Protein AF-A0A0G3V0B4-F1 (afdb_monomer_lite)

Secondary structure (DSSP, 8-state):
--HHHHHHHHHHHHHHHHHHHHHHHHHHHHHHHHHHHHS-----SHHHHHHHHH-GGG----HHHHHHHHHHHHHHHHHHHHHHHHHGGG----S---S--HHHHHHHHHHHHHHHHHHHHHHHHHHHHHHHHHHHHHHHHTT----HHHHHHHHHHHHH-TTS---TT--HHHHHHHHHHHHHHHTSTTT--S-HHHHHHHHHHHHHT--HHHHHHHHHHHHHHT-

pLDDT: mean 85.69, std 14.47, range [41.91, 98.12]

Radius of gyration: 20.04 Å; chains: 1; bounding box: 61×35×64 Å

Foldseek 3Di:
DDPVVVVVVVVVVVVVLLVQLLVLLLVLQVVLLVVCVVPNDPQLALVSLLVQLVDPPPLDDDVVSLVSLLSNLVSCLVVLLVVCVVVVPVDPPPDDDPVDDPVVVSVVVSVLLSVLLSSLSSSLSSLLRSLLSNLCSVCVVVVHHSDSLQSQQQSLQLLQPLPDDGDSPRDSSVSSSSSSVSSSLRSRPPSDDPCPSVSSSSSSVSSVPDPSVVSSVVNVVVVVVVD

Structure (mmCIF, N/CA/C/O backbone):
data_AF-A0A0G3V0B4-F1
#
_entry.id   AF-A0A0G3V0B4-F1
#
loop_
_atom_site.group_PDB
_atom_site.id
_atom_site.type_symbol
_atom_site.label_atom_id
_atom_site.label_alt_id
_atom_site.label_comp_id
_atom_site.label_asym_id
_atom_site.label_entity_id
_atom_site.label_seq_id
_atom_site.pdbx_PDB_ins_code
_atom_site.Cartn_x
_atom_site.Cartn_y
_atom_site.Cartn_z
_atom_site.occupancy
_atom_site.B_iso_or_equiv
_atom_site.auth_seq_id
_atom_site.auth_comp_id
_atom_site.auth_asym_id
_atom_site.auth_atom_id
_atom_site.pdbx_PDB_model_num
ATOM 1 N N . MET A 1 1 ? 2.469 0.443 -44.366 1.00 67.38 1 MET A N 1
ATOM 2 C CA . MET A 1 1 ? 2.168 0.593 -42.927 1.00 67.38 1 MET A CA 1
ATOM 3 C C . MET A 1 1 ? 1.956 2.068 -42.647 1.00 67.38 1 MET A C 1
ATOM 5 O O . MET A 1 1 ? 2.912 2.831 -42.778 1.00 67.38 1 MET A O 1
ATOM 9 N N . SER A 1 2 ? 0.710 2.459 -42.379 1.00 90.19 2 SER A N 1
ATOM 10 C CA . SER A 1 2 ? 0.312 3.853 -42.156 1.00 90.19 2 SER A CA 1
ATOM 11 C C . SER A 1 2 ? 0.897 4.388 -40.841 1.00 90.19 2 SER A C 1
ATOM 13 O O . SER A 1 2 ? 1.259 3.625 -39.941 1.00 90.19 2 SER A O 1
ATOM 15 N N . VAL A 1 3 ? 1.013 5.714 -40.719 1.00 85.00 3 VAL A N 1
ATOM 16 C CA . VAL A 1 3 ? 1.364 6.382 -39.451 1.00 85.00 3 VAL A CA 1
ATOM 17 C C . VAL A 1 3 ? 0.327 6.052 -38.371 1.00 85.00 3 VAL A C 1
ATOM 19 O O . VAL A 1 3 ? 0.698 5.855 -37.216 1.00 85.00 3 VAL A O 1
ATOM 22 N N . GLU A 1 4 ? -0.941 5.905 -38.752 1.00 82.31 4 GLU A N 1
ATOM 23 C CA . GLU A 1 4 ? -2.033 5.517 -37.852 1.00 82.31 4 GLU A CA 1
ATOM 24 C C . GLU A 1 4 ? -1.846 4.099 -37.298 1.00 82.31 4 GLU A C 1
ATOM 26 O O . GLU A 1 4 ? -1.887 3.928 -36.080 1.00 82.31 4 GLU A O 1
ATOM 31 N N . ASP A 1 5 ? -1.495 3.120 -38.143 1.00 84.31 5 ASP A N 1
ATOM 32 C CA . ASP A 1 5 ? -1.201 1.741 -37.712 1.00 84.31 5 ASP A CA 1
ATOM 33 C C . ASP A 1 5 ? -0.075 1.703 -36.666 1.00 84.31 5 ASP A C 1
ATOM 35 O O . ASP A 1 5 ? -0.134 0.970 -35.676 1.00 84.31 5 ASP A O 1
ATOM 39 N N . ARG A 1 6 ? 0.961 2.537 -36.853 1.00 79.31 6 ARG A N 1
ATOM 40 C CA . ARG A 1 6 ? 2.076 2.653 -35.898 1.00 79.31 6 ARG A CA 1
ATOM 41 C C . ARG A 1 6 ? 1.629 3.256 -34.567 1.00 79.31 6 ARG A C 1
ATOM 43 O O . ARG A 1 6 ? 2.094 2.813 -33.519 1.00 79.31 6 ARG A O 1
ATOM 50 N N . LEU A 1 7 ? 0.758 4.266 -34.586 1.00 81.12 7 LEU A N 1
ATOM 51 C CA . LEU A 1 7 ? 0.263 4.918 -33.370 1.00 81.12 7 LEU A CA 1
ATOM 52 C C . LEU A 1 7 ? -0.687 4.016 -32.573 1.00 81.12 7 LEU A C 1
ATOM 54 O O . LEU A 1 7 ? -0.603 4.006 -31.342 1.00 81.12 7 LEU A O 1
ATOM 58 N N . VAL A 1 8 ? -1.535 3.241 -33.255 1.00 85.44 8 VAL A N 1
ATOM 59 C CA . VAL A 1 8 ? -2.400 2.226 -32.632 1.00 85.44 8 VAL A CA 1
ATOM 60 C C . VAL A 1 8 ? -1.542 1.151 -31.963 1.00 85.44 8 VAL A C 1
ATOM 62 O O . VAL A 1 8 ? -1.653 0.956 -30.754 1.00 85.44 8 VAL A O 1
ATOM 65 N N . GLY A 1 9 ? -0.569 0.576 -32.680 1.00 81.06 9 GLY A N 1
ATOM 66 C CA . GLY A 1 9 ? 0.318 -0.445 -32.112 1.00 81.06 9 GLY A CA 1
ATOM 67 C C . GLY A 1 9 ? 1.129 0.033 -30.898 1.00 81.06 9 GLY A C 1
ATOM 68 O O . GLY A 1 9 ? 1.306 -0.707 -29.930 1.00 81.06 9 GLY A O 1
ATOM 69 N N . ILE A 1 10 ? 1.591 1.291 -30.891 1.00 76.94 10 ILE A N 1
ATOM 70 C CA . ILE A 1 10 ? 2.282 1.874 -29.726 1.00 76.94 10 ILE A CA 1
ATOM 71 C C . ILE A 1 10 ? 1.327 2.028 -28.536 1.00 76.94 10 ILE A C 1
ATOM 73 O O . ILE A 1 10 ? 1.719 1.757 -27.398 1.00 76.94 10 ILE A O 1
ATOM 77 N N . ARG A 1 11 ? 0.090 2.479 -28.774 1.00 79.25 11 ARG A N 1
ATOM 78 C CA . ARG A 1 11 ? -0.916 2.655 -27.721 1.00 79.25 11 ARG A CA 1
ATOM 79 C C . ARG A 1 11 ? -1.263 1.320 -27.068 1.00 79.25 11 ARG A C 1
ATOM 81 O O . ARG A 1 11 ? -1.241 1.243 -25.841 1.00 79.25 11 ARG A O 1
ATOM 88 N N . ASP A 1 12 ? -1.493 0.286 -27.865 1.00 86.12 12 ASP A N 1
ATOM 89 C CA . ASP A 1 12 ? -1.862 -1.042 -27.370 1.00 86.12 12 ASP A CA 1
ATOM 90 C C . ASP A 1 12 ? -0.722 -1.674 -26.569 1.00 86.12 12 ASP A C 1
ATOM 92 O O . ASP A 1 12 ? -0.935 -2.176 -25.466 1.00 86.12 12 ASP A O 1
ATOM 96 N N . ALA A 1 13 ? 0.522 -1.533 -27.038 1.00 78.81 13 ALA A N 1
ATOM 97 C CA . ALA A 1 13 ? 1.697 -1.981 -26.294 1.00 78.81 13 ALA A CA 1
ATOM 98 C C . ALA A 1 13 ? 1.875 -1.242 -24.951 1.00 78.81 13 ALA A C 1
ATOM 100 O O . ALA A 1 13 ? 2.337 -1.828 -23.967 1.00 78.81 13 ALA A O 1
ATOM 101 N N . LEU A 1 14 ? 1.530 0.050 -24.887 1.00 79.81 14 LEU A N 1
ATOM 102 C CA . LEU A 1 14 ? 1.578 0.828 -23.646 1.00 79.81 14 LEU A CA 1
ATOM 103 C C . LEU A 1 14 ? 0.449 0.452 -22.684 1.00 79.81 14 LEU A C 1
ATOM 105 O O . LEU A 1 14 ? 0.704 0.369 -21.481 1.00 79.81 14 LEU A O 1
ATOM 109 N N . ASN A 1 15 ? -0.760 0.219 -23.192 1.00 86.62 15 ASN A N 1
ATOM 110 C CA . ASN A 1 15 ? -1.898 -0.225 -22.391 1.00 86.62 15 ASN A CA 1
ATOM 111 C C . ASN A 1 15 ? -1.642 -1.623 -21.820 1.00 86.62 15 ASN A C 1
ATOM 113 O O . ASN A 1 15 ? -1.640 -1.771 -20.603 1.00 86.62 15 ASN A O 1
ATOM 117 N N . GLY A 1 16 ? -1.237 -2.585 -22.655 1.00 89.69 16 GLY A N 1
ATOM 118 C CA . GLY A 1 16 ? -0.908 -3.936 -22.195 1.00 89.69 16 GLY A CA 1
ATOM 119 C C . GLY A 1 16 ? 0.205 -3.960 -21.142 1.00 89.69 16 GLY A C 1
ATOM 120 O O . GLY A 1 16 ? 0.175 -4.765 -20.215 1.00 89.69 16 GLY A O 1
ATOM 121 N N . ARG A 1 17 ? 1.171 -3.032 -21.207 1.00 88.62 17 ARG A N 1
ATOM 122 C CA . ARG A 1 17 ? 2.195 -2.904 -20.157 1.00 88.62 17 ARG A CA 1
ATOM 123 C C . ARG A 1 17 ? 1.652 -2.303 -18.860 1.00 88.62 17 ARG A C 1
ATOM 125 O O . ARG A 1 17 ? 2.097 -2.700 -17.787 1.00 88.62 17 ARG A O 1
ATOM 132 N N . ARG A 1 18 ? 0.729 -1.341 -18.935 1.00 89.44 18 ARG A N 1
ATOM 133 C CA . ARG A 1 18 ? 0.069 -0.785 -17.741 1.00 89.44 18 ARG A CA 1
ATOM 134 C C . ARG A 1 18 ? -0.764 -1.846 -17.038 1.00 89.44 18 ARG A C 1
ATOM 136 O O . ARG A 1 18 ? -0.680 -1.926 -15.817 1.00 89.44 18 ARG A O 1
ATOM 143 N N . ASP A 1 19 ? -1.472 -2.668 -17.802 1.00 93.75 19 ASP A N 1
ATOM 144 C CA . ASP A 1 19 ? -2.265 -3.772 -17.265 1.00 93.75 19 ASP A CA 1
ATOM 145 C C . ASP A 1 19 ? -1.359 -4.796 -16.578 1.00 93.75 19 ASP A C 1
ATOM 147 O O . ASP A 1 19 ? -1.564 -5.095 -15.410 1.00 93.75 19 ASP A O 1
ATOM 151 N N . GLN A 1 20 ? -0.247 -5.196 -17.208 1.00 94.62 20 GLN A N 1
ATOM 152 C CA . GLN A 1 20 ? 0.738 -6.074 -16.562 1.00 94.62 20 GLN A CA 1
ATOM 153 C C . GLN A 1 20 ? 1.295 -5.494 -15.256 1.00 94.62 20 GLN A C 1
ATOM 155 O O . GLN A 1 20 ? 1.420 -6.212 -14.268 1.00 94.62 20 GLN A O 1
ATOM 160 N N . VAL A 1 21 ? 1.649 -4.206 -15.226 1.00 95.06 21 VAL A N 1
ATOM 161 C CA . VAL A 1 21 ? 2.136 -3.556 -13.998 1.00 95.06 21 VAL A CA 1
ATOM 162 C C . VAL A 1 21 ? 1.054 -3.563 -12.919 1.00 95.06 21 VAL A C 1
ATOM 164 O O . VAL A 1 21 ? 1.346 -3.919 -11.778 1.00 95.06 21 VAL A O 1
ATOM 167 N N . ARG A 1 22 ? -0.186 -3.209 -13.276 1.00 96.38 22 ARG A N 1
ATOM 168 C CA . ARG A 1 22 ? -1.334 -3.230 -12.365 1.00 96.38 22 ARG A CA 1
ATOM 169 C C . ARG A 1 22 ? -1.546 -4.630 -11.796 1.00 96.38 22 ARG A C 1
ATOM 171 O O . ARG A 1 22 ? -1.619 -4.761 -10.581 1.00 96.38 22 ARG A O 1
ATOM 178 N N . ASP A 1 23 ? -1.589 -5.649 -12.645 1.00 96.56 23 ASP A N 1
ATOM 179 C CA . ASP A 1 23 ? -1.889 -7.024 -12.249 1.00 96.56 23 ASP A CA 1
ATOM 180 C C . ASP A 1 23 ? -0.787 -7.588 -11.335 1.00 96.56 23 ASP A C 1
ATOM 182 O O . ASP A 1 23 ? -1.078 -8.189 -10.304 1.00 96.56 23 ASP A O 1
ATOM 186 N N . ARG A 1 24 ? 0.495 -7.301 -11.617 1.00 96.38 24 ARG A N 1
ATOM 187 C CA . ARG A 1 24 ? 1.603 -7.685 -10.718 1.00 96.38 24 ARG A CA 1
ATOM 188 C C . ARG A 1 24 ? 1.567 -6.958 -9.381 1.00 96.38 24 ARG A C 1
ATOM 190 O O . ARG A 1 24 ? 1.927 -7.538 -8.361 1.00 96.38 24 ARG A O 1
ATOM 197 N N . THR A 1 25 ? 1.161 -5.692 -9.366 1.00 97.19 25 THR A N 1
ATOM 198 C CA . THR A 1 25 ? 0.961 -4.971 -8.107 1.00 97.19 25 THR A CA 1
ATOM 199 C C . THR A 1 25 ? -0.219 -5.535 -7.326 1.00 97.19 25 THR A C 1
ATOM 201 O O . THR A 1 25 ? -0.089 -5.705 -6.119 1.00 97.19 25 THR A O 1
ATOM 204 N N . GLN A 1 26 ? -1.315 -5.888 -7.996 1.00 96.56 26 GLN A N 1
ATOM 205 C CA . GLN A 1 26 ? -2.453 -6.553 -7.370 1.00 96.56 26 GLN A CA 1
ATOM 206 C C . GLN A 1 26 ? -2.026 -7.871 -6.711 1.00 96.56 26 GLN A C 1
ATOM 208 O O . GLN A 1 26 ? -2.238 -8.031 -5.515 1.00 96.56 26 GLN A O 1
ATOM 213 N N . GLU A 1 27 ? -1.324 -8.748 -7.439 1.00 95.12 27 GLU A N 1
ATOM 214 C CA . GLU A 1 27 ? -0.795 -10.016 -6.907 1.00 95.12 27 GLU A CA 1
ATOM 215 C C . GLU A 1 27 ? 0.069 -9.818 -5.647 1.00 95.12 27 GLU A C 1
ATOM 217 O O . GLU A 1 27 ? -0.025 -10.588 -4.690 1.00 95.12 27 GLU A O 1
ATOM 222 N N . LEU A 1 28 ? 0.930 -8.793 -5.641 1.00 94.94 28 LEU A N 1
ATOM 223 C CA . LEU A 1 28 ? 1.783 -8.471 -4.495 1.00 94.94 28 LEU A CA 1
ATOM 224 C C . LEU A 1 28 ? 0.971 -8.018 -3.281 1.00 94.94 28 LEU A C 1
ATOM 226 O O . LEU A 1 28 ? 1.258 -8.435 -2.161 1.00 94.94 28 LEU A O 1
ATOM 230 N N . VAL A 1 29 ? -0.017 -7.155 -3.501 1.00 95.88 29 VAL A N 1
ATOM 231 C CA . VAL A 1 29 ? -0.835 -6.564 -2.439 1.00 95.88 29 VAL A CA 1
ATOM 232 C C . VAL A 1 29 ? -1.807 -7.587 -1.860 1.00 95.88 29 VAL A C 1
ATOM 234 O O . VAL A 1 29 ? -1.913 -7.675 -0.639 1.00 95.88 29 VAL A O 1
ATOM 237 N N . ASP A 1 30 ? -2.467 -8.381 -2.706 1.00 95.19 30 ASP A N 1
ATOM 238 C CA . ASP A 1 30 ? -3.364 -9.456 -2.270 1.00 95.19 30 ASP A CA 1
ATOM 239 C C . ASP A 1 30 ? -2.604 -10.436 -1.375 1.00 95.19 30 ASP A C 1
ATOM 241 O O . ASP A 1 30 ? -2.986 -10.649 -0.226 1.00 95.19 30 ASP A O 1
ATOM 245 N N . ALA A 1 31 ? -1.449 -10.919 -1.838 1.00 92.94 31 ALA A N 1
ATOM 246 C CA . ALA A 1 31 ? -0.609 -11.817 -1.058 1.00 92.94 31 ALA A CA 1
ATOM 247 C C . ALA A 1 31 ? -0.113 -11.210 0.259 1.00 92.94 31 ALA A C 1
ATOM 249 O O . ALA A 1 31 ? -0.070 -11.892 1.283 1.00 92.94 31 ALA A O 1
ATOM 250 N N . ALA A 1 32 ? 0.284 -9.936 0.234 1.00 92.00 32 ALA A N 1
ATOM 251 C CA . ALA A 1 32 ? 0.749 -9.234 1.420 1.00 92.00 32 ALA A CA 1
ATOM 252 C C . ALA A 1 32 ? -0.347 -9.151 2.485 1.00 92.00 32 ALA A C 1
ATOM 254 O O . ALA A 1 32 ? -0.083 -9.440 3.650 1.00 92.00 32 ALA A O 1
ATOM 255 N N . LEU A 1 33 ? -1.563 -8.775 2.079 1.00 93.81 33 LEU A N 1
ATOM 256 C CA . LEU A 1 33 ? -2.701 -8.620 2.979 1.00 93.81 33 LEU A CA 1
ATOM 257 C C . LEU A 1 33 ? -3.266 -9.975 3.421 1.00 93.81 33 LEU A C 1
ATOM 259 O O . LEU A 1 33 ? -3.650 -10.105 4.577 1.00 93.81 33 LEU A O 1
ATOM 263 N N . ASP A 1 34 ? -3.269 -10.991 2.554 1.00 93.75 34 ASP A N 1
ATOM 264 C CA . ASP A 1 34 ? -3.620 -12.370 2.916 1.00 93.75 34 ASP A CA 1
ATOM 265 C C . ASP A 1 34 ? -2.707 -12.924 4.002 1.00 93.75 34 ASP A C 1
ATOM 267 O O . ASP A 1 34 ? -3.193 -13.507 4.976 1.00 93.75 34 ASP A O 1
ATOM 271 N N . ARG A 1 35 ? -1.395 -12.685 3.873 1.00 90.31 35 ARG A N 1
ATOM 272 C CA . ARG A 1 35 ? -0.414 -13.144 4.856 1.00 90.31 35 ARG A CA 1
ATOM 273 C C . ARG A 1 35 ? -0.735 -12.639 6.258 1.00 90.31 35 ARG A C 1
ATOM 275 O O . ARG A 1 35 ? -0.637 -13.415 7.188 1.00 90.31 35 ARG A O 1
ATOM 282 N N . ILE A 1 36 ? -1.204 -11.404 6.416 1.00 91.38 36 ILE A N 1
ATOM 283 C CA . ILE A 1 36 ? -1.507 -10.817 7.735 1.00 91.38 36 ILE A CA 1
ATOM 284 C C . ILE A 1 36 ? -2.655 -11.542 8.437 1.00 91.38 36 ILE A C 1
ATOM 286 O O . ILE A 1 36 ? -2.706 -11.584 9.661 1.00 91.38 36 ILE A O 1
ATOM 290 N N . PHE A 1 37 ? -3.603 -12.103 7.687 1.00 90.25 37 PHE A N 1
ATOM 291 C CA . PHE A 1 37 ? -4.694 -12.870 8.288 1.00 90.25 37 PHE A CA 1
ATOM 292 C C . PHE A 1 37 ? -4.300 -14.311 8.607 1.00 90.25 37 PHE A C 1
ATOM 294 O O . PHE A 1 37 ? -4.963 -14.931 9.435 1.00 90.25 37 PHE A O 1
ATOM 301 N N . ALA A 1 38 ? -3.268 -14.841 7.949 1.00 90.75 38 ALA A N 1
ATOM 302 C CA . ALA A 1 38 ? -2.696 -16.148 8.259 1.00 90.75 38 ALA A CA 1
ATOM 303 C C . ALA A 1 38 ? -1.684 -16.063 9.415 1.00 90.75 38 ALA A C 1
ATOM 305 O O . ALA A 1 38 ? -1.713 -16.879 10.330 1.00 90.75 38 ALA A O 1
ATOM 306 N N . GLU A 1 39 ? -0.832 -15.044 9.383 1.00 88.44 39 GLU A N 1
ATOM 307 C CA . GLU A 1 39 ? 0.290 -14.796 10.281 1.00 88.44 39 GLU A CA 1
ATOM 308 C C . GLU A 1 39 ? 0.390 -13.276 10.535 1.00 88.44 39 GLU A C 1
ATOM 310 O O . GLU A 1 39 ? 1.110 -12.560 9.831 1.00 88.44 39 GLU A O 1
ATOM 315 N N . PRO A 1 40 ? -0.402 -12.737 11.483 1.00 85.06 40 PRO A N 1
ATOM 316 C CA . PRO A 1 40 ? -0.383 -11.313 11.795 1.00 85.06 40 PRO A CA 1
ATOM 317 C C . PRO A 1 40 ? 0.962 -10.893 12.390 1.00 85.06 40 PRO A C 1
ATOM 319 O O . PRO A 1 40 ? 1.493 -11.578 13.263 1.00 85.06 40 PRO A O 1
ATOM 322 N N . LEU A 1 41 ? 1.467 -9.724 11.988 1.00 91.00 41 LEU A N 1
ATOM 323 C CA . LEU A 1 41 ? 2.606 -9.115 12.671 1.00 91.00 41 LEU A CA 1
ATOM 324 C C . LEU A 1 41 ? 2.164 -8.609 14.051 1.00 91.00 41 LEU A C 1
ATOM 326 O O . LEU A 1 41 ? 1.055 -8.088 14.205 1.00 91.00 41 LEU A O 1
ATOM 330 N N . ASP A 1 42 ? 3.047 -8.704 15.042 1.00 93.12 42 ASP A N 1
ATOM 331 C CA . ASP A 1 42 ? 2.801 -8.136 16.368 1.00 93.12 42 ASP A CA 1
ATOM 332 C C . ASP A 1 42 ? 3.024 -6.614 16.348 1.00 93.12 42 ASP A C 1
ATOM 334 O O . ASP A 1 42 ? 4.139 -6.113 16.504 1.00 93.12 42 ASP A O 1
ATOM 338 N N . VAL A 1 43 ? 1.950 -5.869 16.069 1.00 96.00 43 VAL A N 1
ATOM 339 C CA . VAL A 1 43 ? 1.958 -4.400 15.961 1.00 96.00 43 VAL A CA 1
ATOM 340 C C . VAL A 1 43 ? 0.880 -3.806 16.877 1.00 96.00 43 VAL A C 1
ATOM 342 O O . VAL A 1 43 ? -0.168 -3.373 16.395 1.00 96.00 43 VAL A O 1
ATOM 345 N N . PRO A 1 44 ? 1.096 -3.797 18.206 1.00 95.88 44 PRO A N 1
ATOM 346 C CA . PRO A 1 44 ? 0.078 -3.377 19.171 1.00 95.88 44 PRO A CA 1
ATOM 347 C C . PRO A 1 44 ? -0.193 -1.866 19.155 1.00 95.88 44 PRO A C 1
ATOM 349 O O . PRO A 1 44 ? -1.276 -1.429 19.542 1.00 95.88 44 PRO A O 1
ATOM 352 N N . ASP A 1 45 ? 0.775 -1.061 18.710 1.00 96.88 45 ASP A N 1
ATOM 353 C CA . ASP A 1 45 ? 0.729 0.397 18.796 1.00 96.88 45 ASP A CA 1
ATOM 354 C C . ASP A 1 45 ? 1.538 1.088 17.680 1.00 96.88 45 ASP A C 1
ATOM 356 O O . ASP A 1 45 ? 2.323 0.467 16.952 1.00 96.88 45 ASP A O 1
ATOM 360 N N . ALA A 1 46 ? 1.352 2.404 17.553 1.00 96.75 46 ALA A N 1
ATOM 361 C CA . ALA A 1 46 ? 2.034 3.234 16.563 1.00 96.75 46 ALA A CA 1
ATOM 362 C C . ALA A 1 46 ? 3.554 3.315 16.735 1.00 96.75 46 ALA A C 1
ATOM 364 O O . ALA A 1 46 ? 4.270 3.433 15.739 1.00 96.75 46 ALA A O 1
ATOM 365 N N . GLY A 1 47 ? 4.064 3.257 17.966 1.00 96.31 47 GLY A N 1
ATOM 366 C CA . GLY A 1 47 ? 5.500 3.265 18.232 1.00 96.31 47 GLY A CA 1
ATOM 367 C C . GLY A 1 47 ? 6.164 1.992 17.714 1.00 96.31 47 GLY A C 1
ATOM 368 O O . GLY A 1 47 ? 7.217 2.044 17.079 1.00 96.31 47 GLY A O 1
ATOM 369 N N . THR A 1 48 ? 5.520 0.846 17.914 1.00 96.06 48 THR A N 1
ATOM 370 C CA . THR A 1 48 ? 5.935 -0.440 17.348 1.00 96.06 48 THR A CA 1
ATOM 371 C C . THR A 1 48 ? 5.835 -0.427 15.828 1.00 96.06 48 THR A C 1
ATOM 373 O O . THR A 1 48 ? 6.811 -0.772 15.166 1.00 96.06 48 THR A O 1
ATOM 376 N N . ALA A 1 49 ? 4.736 0.085 15.264 1.00 96.00 49 ALA A N 1
ATOM 377 C CA . ALA A 1 49 ? 4.605 0.256 13.818 1.00 96.00 49 ALA A CA 1
ATOM 378 C C . ALA A 1 49 ? 5.745 1.103 13.226 1.00 96.00 49 ALA A C 1
ATOM 380 O O . ALA A 1 49 ? 6.369 0.705 12.246 1.00 96.00 49 ALA A O 1
ATOM 381 N N . LEU A 1 50 ? 6.065 2.248 13.836 1.00 94.25 50 LEU A N 1
ATOM 382 C CA . LEU A 1 50 ? 7.126 3.127 13.347 1.00 94.25 50 LEU A CA 1
ATOM 383 C C . LEU A 1 50 ? 8.506 2.463 13.442 1.00 94.25 50 LEU A C 1
ATOM 385 O O . LEU A 1 50 ? 9.273 2.541 12.488 1.00 94.25 50 LEU A O 1
ATOM 389 N N . ARG A 1 51 ? 8.803 1.760 14.545 1.00 92.69 51 ARG A N 1
ATOM 390 C CA . ARG A 1 51 ? 10.052 0.991 14.691 1.00 92.69 51 ARG A CA 1
ATOM 391 C C . ARG A 1 51 ? 10.204 -0.056 13.589 1.00 92.69 51 ARG A C 1
ATOM 393 O O . ARG A 1 51 ? 11.259 -0.113 12.968 1.00 92.69 51 ARG A O 1
ATOM 400 N N . LEU A 1 52 ? 9.147 -0.821 13.302 1.00 92.31 52 LEU A N 1
ATOM 401 C CA . LEU A 1 52 ? 9.156 -1.844 12.250 1.00 92.31 52 LEU A CA 1
ATOM 402 C C . LEU A 1 52 ? 9.341 -1.267 10.840 1.00 92.31 52 LEU A C 1
ATOM 404 O O . LEU A 1 52 ? 9.876 -1.952 9.975 1.00 92.31 52 LEU A O 1
ATOM 408 N N . LEU A 1 53 ? 8.893 -0.032 10.589 1.00 90.81 53 LEU A N 1
ATOM 409 C CA . LEU A 1 53 ? 9.072 0.640 9.294 1.00 90.81 53 LEU A CA 1
ATOM 410 C C . LEU A 1 53 ? 10.424 1.337 9.144 1.00 90.81 53 LEU A C 1
ATOM 412 O O . LEU A 1 53 ? 10.828 1.627 8.018 1.00 90.81 53 LEU A O 1
ATOM 416 N N . SER A 1 54 ? 11.092 1.623 10.258 1.00 86.81 54 SER A N 1
ATOM 417 C CA . SER A 1 54 ? 12.443 2.184 10.276 1.00 86.81 54 SER A CA 1
ATOM 418 C C . SER A 1 54 ? 13.528 1.104 10.238 1.00 86.81 54 SER A C 1
ATOM 420 O O . SER A 1 54 ? 14.661 1.404 9.867 1.00 86.81 54 SER A O 1
ATOM 422 N N . ASP A 1 55 ? 13.203 -0.139 10.607 1.00 83.81 55 ASP A N 1
ATOM 423 C CA . ASP A 1 55 ? 14.128 -1.270 10.549 1.00 83.81 55 ASP A CA 1
ATOM 424 C C . ASP A 1 55 ? 13.970 -2.068 9.244 1.00 83.81 55 ASP A C 1
ATOM 426 O O . ASP A 1 55 ? 13.174 -3.002 9.136 1.00 83.81 55 ASP A O 1
ATOM 430 N N . ASP A 1 56 ? 14.780 -1.715 8.244 1.00 66.69 56 ASP A N 1
ATOM 431 C CA . ASP A 1 56 ? 14.815 -2.399 6.945 1.00 66.69 56 ASP A CA 1
ATOM 432 C C . ASP A 1 56 ? 15.257 -3.880 7.039 1.00 66.69 56 ASP A C 1
ATOM 434 O O . ASP A 1 56 ? 15.113 -4.621 6.064 1.00 66.69 56 ASP A O 1
ATOM 438 N N . ARG A 1 57 ? 15.794 -4.344 8.182 1.00 63.25 57 ARG A N 1
ATOM 439 C CA . ARG A 1 57 ? 16.270 -5.731 8.356 1.00 63.25 57 ARG A CA 1
ATOM 440 C C . ARG A 1 57 ? 15.153 -6.727 8.655 1.00 63.25 57 ARG A C 1
ATOM 442 O O . ARG A 1 57 ? 15.373 -7.923 8.502 1.00 63.25 57 ARG A O 1
ATOM 449 N N . LEU A 1 58 ? 13.977 -6.254 9.066 1.00 59.50 58 LEU A N 1
ATOM 450 C CA . LEU A 1 58 ? 12.852 -7.105 9.475 1.00 59.50 58 LEU A CA 1
ATOM 451 C C . LEU A 1 58 ? 11.996 -7.599 8.303 1.00 59.50 58 LEU A C 1
ATOM 453 O O . LEU A 1 58 ? 10.977 -8.255 8.511 1.00 59.50 58 LEU A O 1
ATOM 457 N N . ILE A 1 59 ? 12.393 -7.297 7.065 1.00 64.00 59 ILE A N 1
ATOM 458 C CA . ILE A 1 59 ? 11.661 -7.743 5.885 1.00 64.00 59 ILE A CA 1
ATOM 459 C C . ILE A 1 59 ? 12.088 -9.171 5.547 1.00 64.00 59 ILE A C 1
ATOM 461 O O . ILE A 1 59 ? 13.098 -9.394 4.881 1.00 64.00 59 ILE A O 1
ATOM 465 N N . GLU A 1 60 ? 11.311 -10.130 6.038 1.00 60.47 60 GLU A N 1
ATOM 466 C CA . GLU A 1 60 ? 11.557 -11.558 5.867 1.00 60.47 60 GLU A CA 1
ATOM 467 C C . GLU A 1 60 ? 11.548 -11.957 4.379 1.00 60.47 60 GLU A C 1
ATOM 469 O O . GLU A 1 60 ? 10.570 -11.735 3.654 1.00 60.47 60 GLU A O 1
ATOM 474 N N . ASP A 1 61 ? 12.659 -12.529 3.904 1.00 61.41 61 ASP A N 1
ATOM 475 C CA . ASP A 1 61 ? 12.856 -12.860 2.491 1.00 61.41 61 ASP A CA 1
ATOM 476 C C . ASP A 1 61 ? 12.425 -14.309 2.228 1.00 61.41 61 ASP A C 1
ATOM 478 O O . ASP A 1 61 ? 13.215 -15.245 2.317 1.00 61.41 61 ASP A O 1
ATOM 482 N N . SER A 1 62 ? 11.143 -14.513 1.921 1.00 72.00 62 SER A N 1
ATOM 483 C CA . SER A 1 62 ? 10.710 -15.779 1.315 1.00 72.00 62 SER A CA 1
ATOM 484 C C . SER A 1 62 ? 11.039 -15.771 -0.180 1.00 72.00 62 SER A C 1
ATOM 486 O O . SER A 1 62 ? 10.792 -14.765 -0.859 1.00 72.00 62 SER A O 1
ATOM 488 N N . GLU A 1 63 ? 11.514 -16.898 -0.711 1.00 77.69 63 GLU A N 1
ATOM 489 C CA . GLU A 1 63 ? 11.853 -17.060 -2.133 1.00 77.69 63 GLU A CA 1
ATOM 490 C C . GLU A 1 63 ? 10.687 -16.657 -3.060 1.00 77.69 63 GLU A C 1
ATOM 492 O O . GLU A 1 63 ? 10.874 -15.933 -4.044 1.00 77.69 63 GLU A O 1
ATOM 497 N N . ASP A 1 64 ? 9.455 -17.006 -2.677 1.00 84.19 64 ASP A N 1
ATOM 498 C CA . ASP A 1 64 ? 8.234 -16.666 -3.413 1.00 84.19 64 ASP A CA 1
ATOM 499 C C . ASP A 1 64 ? 7.972 -15.157 -3.502 1.00 84.19 64 ASP A C 1
ATOM 501 O O . ASP A 1 64 ? 7.575 -14.641 -4.557 1.00 84.19 64 ASP A O 1
ATOM 505 N N . VAL A 1 65 ? 8.196 -14.424 -2.407 1.00 83.94 65 VAL A N 1
ATOM 506 C CA . VAL A 1 65 ? 8.058 -12.961 -2.384 1.00 83.94 65 VAL A CA 1
ATOM 507 C C . VAL A 1 65 ? 9.141 -12.327 -3.251 1.00 83.94 65 VAL A C 1
ATOM 509 O O . VAL A 1 65 ? 8.822 -11.468 -4.076 1.00 83.94 65 VAL A O 1
ATOM 512 N N . GLY A 1 66 ? 10.389 -12.794 -3.150 1.00 86.75 66 GLY A N 1
ATOM 513 C CA . GLY A 1 66 ? 11.488 -12.348 -4.008 1.00 86.75 66 GLY A CA 1
ATOM 514 C C . GLY A 1 66 ? 11.163 -12.501 -5.498 1.00 86.75 66 GLY A C 1
ATOM 515 O O . GLY A 1 66 ? 11.289 -11.543 -6.270 1.00 86.75 66 GLY A O 1
ATOM 516 N N . ALA A 1 67 ? 10.633 -13.660 -5.899 1.00 90.56 67 ALA A N 1
ATOM 517 C CA . ALA A 1 67 ? 10.229 -13.927 -7.277 1.00 90.56 67 ALA A CA 1
ATOM 518 C C . ALA A 1 67 ? 9.101 -12.996 -7.764 1.00 90.56 67 ALA A C 1
ATOM 520 O O . ALA A 1 67 ? 9.135 -12.513 -8.902 1.00 90.56 67 ALA A O 1
ATOM 521 N N . ARG A 1 68 ? 8.104 -12.692 -6.920 1.00 92.38 68 ARG A N 1
ATOM 522 C CA . ARG A 1 68 ? 7.023 -11.744 -7.262 1.00 92.38 68 ARG A CA 1
ATOM 523 C C . ARG A 1 68 ? 7.546 -10.315 -7.419 1.00 92.38 68 ARG A C 1
ATOM 525 O O . ARG A 1 68 ? 7.175 -9.638 -8.379 1.00 92.38 68 ARG A O 1
ATOM 532 N N . MET A 1 69 ? 8.452 -9.878 -6.543 1.00 92.56 69 MET A N 1
ATOM 533 C CA . MET A 1 69 ? 9.090 -8.559 -6.635 1.00 92.56 69 MET A CA 1
ATOM 534 C C . MET A 1 69 ? 9.944 -8.426 -7.898 1.00 92.56 69 MET A C 1
ATOM 536 O O . MET A 1 69 ? 9.878 -7.405 -8.584 1.00 92.56 69 MET A O 1
ATOM 540 N N . ALA A 1 70 ? 10.692 -9.473 -8.254 1.00 92.38 70 ALA A N 1
ATOM 541 C CA . ALA A 1 70 ? 11.450 -9.516 -9.499 1.00 92.38 70 ALA A CA 1
ATOM 542 C C . ALA A 1 70 ? 10.525 -9.407 -10.723 1.00 92.38 70 ALA A C 1
ATOM 544 O O . ALA A 1 70 ? 10.787 -8.604 -11.620 1.00 92.38 70 ALA A O 1
ATOM 545 N N . ARG A 1 71 ? 9.396 -10.136 -10.743 1.00 93.75 71 ARG A N 1
ATOM 546 C CA . ARG A 1 71 ? 8.381 -10.020 -11.809 1.00 93.75 71 ARG A CA 1
ATOM 547 C C . ARG A 1 71 ? 7.811 -8.610 -11.919 1.00 93.75 71 ARG A C 1
ATOM 549 O O . ARG A 1 71 ? 7.746 -8.080 -13.028 1.00 93.75 71 ARG A O 1
ATOM 556 N N . PHE A 1 72 ? 7.461 -7.984 -10.795 1.00 94.44 72 PHE A N 1
ATOM 557 C CA . PHE A 1 72 ? 7.037 -6.584 -10.767 1.00 94.44 72 PHE A CA 1
ATOM 558 C C . PHE A 1 72 ? 8.111 -5.651 -11.342 1.00 94.44 72 PHE A C 1
ATOM 560 O O . PHE A 1 72 ? 7.805 -4.803 -12.184 1.00 94.44 72 PHE A O 1
ATOM 567 N N . ALA A 1 73 ? 9.370 -5.811 -10.931 1.00 94.06 73 ALA A N 1
ATOM 568 C CA . ALA A 1 73 ? 10.464 -4.972 -11.401 1.00 94.06 73 ALA A CA 1
ATOM 569 C C . ALA A 1 73 ? 10.691 -5.128 -12.912 1.00 94.06 73 ALA A C 1
ATOM 571 O O . ALA A 1 73 ? 10.826 -4.123 -13.607 1.00 94.06 73 ALA A O 1
ATOM 572 N N . MET A 1 74 ? 10.633 -6.355 -13.440 1.00 93.56 74 MET A N 1
ATOM 573 C CA . MET A 1 74 ? 10.768 -6.627 -14.876 1.00 93.56 74 MET A CA 1
ATOM 574 C C . MET A 1 74 ? 9.696 -5.916 -15.715 1.00 93.56 74 MET A C 1
ATOM 576 O O . MET A 1 74 ? 10.030 -5.280 -16.716 1.00 93.56 74 MET A O 1
ATOM 580 N N . VAL A 1 75 ? 8.420 -5.962 -15.305 1.00 94.12 75 VAL A N 1
ATOM 581 C CA . VAL A 1 75 ? 7.333 -5.289 -16.049 1.00 94.12 75 VAL A CA 1
ATOM 582 C C . VAL A 1 75 ? 7.333 -3.769 -15.855 1.00 94.12 75 VAL A C 1
ATOM 584 O O . VAL A 1 75 ? 6.922 -3.022 -16.747 1.00 94.12 75 VAL A O 1
ATOM 587 N N . SER A 1 76 ? 7.844 -3.297 -14.715 1.00 92.56 76 SER A N 1
ATOM 588 C CA . SER A 1 76 ? 7.871 -1.879 -14.342 1.00 92.56 76 SER A CA 1
ATOM 589 C C . SER A 1 76 ? 9.090 -1.129 -14.874 1.00 92.56 76 SER A C 1
ATOM 591 O O . SER A 1 76 ? 9.019 0.085 -15.079 1.00 92.56 76 SER A O 1
ATOM 593 N N . LEU A 1 77 ? 10.201 -1.820 -15.138 1.00 91.88 77 LEU A N 1
ATOM 594 C CA . LEU A 1 77 ? 11.458 -1.216 -15.580 1.00 91.88 77 LEU A CA 1
ATOM 595 C C . LEU A 1 77 ? 11.300 -0.331 -16.831 1.00 91.88 77 LEU A C 1
ATOM 597 O O . LEU A 1 77 ? 11.777 0.807 -16.802 1.00 91.88 77 LEU A O 1
ATOM 601 N N . PRO A 1 78 ? 10.588 -0.742 -17.903 1.00 89.00 78 PRO A N 1
ATOM 602 C CA . PRO A 1 78 ? 10.385 0.126 -19.062 1.00 89.00 78 PRO A CA 1
ATOM 603 C C . PRO A 1 78 ? 9.608 1.402 -18.714 1.00 89.00 78 PRO A C 1
ATOM 605 O O . PRO A 1 78 ? 9.892 2.469 -19.263 1.00 89.00 78 PRO A O 1
ATOM 608 N N . VAL A 1 79 ? 8.649 1.315 -17.784 1.00 90.06 79 VAL A N 1
ATOM 609 C CA . VAL A 1 79 ? 7.880 2.470 -17.301 1.00 90.06 79 VAL A CA 1
ATOM 610 C C . VAL A 1 79 ? 8.796 3.408 -16.516 1.00 90.06 79 VAL A C 1
ATOM 612 O O . VAL A 1 79 ? 8.852 4.597 -16.837 1.00 90.06 79 VAL A O 1
ATOM 615 N N . ALA A 1 80 ? 9.576 2.882 -15.571 1.00 87.75 80 ALA A N 1
ATOM 616 C CA . ALA A 1 80 ? 10.533 3.652 -14.778 1.00 87.75 80 ALA A CA 1
ATOM 617 C C . ALA A 1 80 ? 11.567 4.371 -15.661 1.00 87.75 80 ALA A C 1
ATOM 619 O O . ALA A 1 80 ? 11.763 5.580 -15.527 1.00 87.75 80 ALA A O 1
ATOM 620 N N . LEU A 1 81 ? 12.158 3.664 -16.632 1.00 86.31 81 LEU A N 1
ATOM 621 C CA . LEU A 1 81 ? 13.095 4.242 -17.599 1.00 86.31 81 LEU A CA 1
ATOM 622 C C . LEU A 1 81 ? 12.426 5.317 -18.464 1.00 86.31 81 LEU A C 1
ATOM 624 O O . LEU A 1 81 ? 13.036 6.348 -18.741 1.00 86.31 81 LEU A O 1
ATOM 628 N N . SER A 1 82 ? 11.172 5.119 -18.885 1.00 85.56 82 SER A N 1
ATOM 629 C CA . SER A 1 82 ? 10.444 6.121 -19.675 1.00 85.56 82 SER A CA 1
ATOM 630 C C . SER A 1 82 ? 10.210 7.421 -18.900 1.00 85.56 82 SER A C 1
ATOM 632 O O . SER A 1 82 ? 10.375 8.504 -19.465 1.00 85.56 82 SER A O 1
ATOM 634 N N . VAL A 1 83 ? 9.892 7.322 -17.604 1.00 84.38 83 VAL A N 1
ATOM 635 C CA . VAL A 1 83 ? 9.750 8.473 -16.708 1.00 84.38 83 VAL A CA 1
ATOM 636 C C . VAL A 1 83 ? 11.109 9.130 -16.517 1.00 84.38 83 VAL A C 1
ATOM 638 O O . VAL A 1 83 ? 11.247 10.314 -16.812 1.00 84.38 83 VAL A O 1
ATOM 641 N N . TRP A 1 84 ? 12.132 8.361 -16.134 1.00 80.44 84 TRP A N 1
ATOM 642 C CA . TRP A 1 84 ? 13.490 8.866 -15.932 1.00 80.44 84 TRP A CA 1
ATOM 643 C C . TRP A 1 84 ? 14.027 9.615 -17.154 1.00 80.44 84 TRP A C 1
ATOM 645 O O . TRP A 1 84 ? 14.617 10.675 -17.002 1.00 80.44 84 TRP A O 1
ATOM 655 N N . ARG A 1 85 ? 13.752 9.153 -18.379 1.00 77.88 85 ARG A N 1
ATOM 656 C CA . ARG A 1 85 ? 14.151 9.867 -19.607 1.00 77.88 85 ARG A CA 1
ATOM 657 C C . ARG A 1 85 ? 13.523 11.254 -19.746 1.00 77.88 85 ARG A C 1
ATOM 659 O O . ARG A 1 85 ? 14.142 12.122 -20.351 1.00 77.88 85 ARG A O 1
ATOM 666 N N . ARG A 1 86 ? 12.307 11.456 -19.234 1.00 77.25 86 ARG A N 1
ATOM 667 C CA . ARG A 1 86 ? 11.591 12.740 -19.308 1.00 77.25 86 ARG A CA 1
ATOM 668 C C . ARG A 1 86 ? 12.040 13.715 -18.222 1.00 77.25 86 ARG A C 1
ATOM 670 O O . ARG A 1 86 ? 12.111 14.904 -18.494 1.00 77.25 86 ARG A O 1
ATOM 677 N N . VAL A 1 87 ? 12.360 13.218 -17.026 1.00 70.94 87 VAL A N 1
ATOM 678 C CA . VAL A 1 87 ? 12.789 14.048 -15.877 1.00 70.94 87 VAL A CA 1
ATOM 679 C C . VAL A 1 87 ? 14.311 14.150 -15.705 1.00 70.94 87 VAL A C 1
ATOM 681 O O . VAL A 1 87 ? 14.794 15.059 -15.042 1.00 70.94 87 VAL A O 1
ATOM 684 N N . GLY A 1 88 ? 15.083 13.253 -16.315 1.00 58.28 88 GLY A N 1
ATOM 685 C CA . GLY A 1 88 ? 16.542 13.164 -16.210 1.00 58.28 88 GLY A CA 1
ATOM 686 C C . GLY A 1 88 ? 17.412 14.180 -16.978 1.00 58.28 88 GLY A C 1
ATOM 687 O O . GLY A 1 88 ? 18.591 14.260 -16.628 1.00 58.28 88 GLY A O 1
ATOM 688 N N . PRO A 1 89 ? 16.946 14.971 -17.977 1.00 53.31 89 PRO A N 1
ATOM 689 C CA . PRO A 1 89 ? 17.826 15.894 -18.712 1.00 53.31 89 PRO A CA 1
ATOM 690 C C . PRO A 1 89 ? 18.486 16.993 -17.863 1.00 53.31 89 PRO A C 1
ATOM 692 O O . PRO A 1 89 ? 19.475 17.575 -18.300 1.00 53.31 89 PRO A O 1
ATOM 695 N N . SER A 1 90 ? 17.997 17.257 -16.649 1.00 50.28 90 SER A N 1
ATOM 696 C CA . SER A 1 90 ? 18.576 18.248 -15.728 1.00 50.28 90 SER A CA 1
ATOM 697 C C . SER A 1 90 ? 19.876 17.780 -15.060 1.00 50.28 90 SER A C 1
ATOM 699 O O . SER A 1 90 ? 20.583 18.579 -14.449 1.00 50.28 90 SER A O 1
ATOM 701 N N . LEU A 1 91 ? 20.219 16.493 -15.162 1.00 51.25 91 LEU A N 1
ATOM 702 C CA . LEU A 1 91 ? 21.409 15.925 -14.539 1.00 51.25 91 LEU A CA 1
ATOM 703 C C . LEU A 1 91 ? 22.576 15.934 -15.528 1.00 51.25 91 LEU A C 1
ATOM 705 O O . LEU A 1 91 ? 22.815 14.986 -16.286 1.00 51.25 91 LEU A O 1
ATOM 709 N N . ARG A 1 92 ? 23.353 17.021 -15.461 1.00 47.31 92 ARG A N 1
ATOM 710 C CA . ARG A 1 92 ? 24.789 16.980 -15.746 1.00 47.31 92 ARG A CA 1
ATOM 711 C C . ARG A 1 92 ? 25.392 15.900 -14.846 1.00 47.31 92 ARG A C 1
ATOM 713 O O . ARG A 1 92 ? 25.730 16.162 -13.698 1.00 47.31 92 ARG A O 1
ATOM 720 N N . LEU A 1 93 ? 25.503 14.681 -15.366 1.00 50.72 93 LEU A N 1
ATOM 721 C CA . LEU A 1 93 ? 26.451 13.691 -14.866 1.00 50.72 93 LEU A CA 1
ATOM 722 C C . LEU A 1 93 ? 27.845 14.298 -15.061 1.00 50.72 93 LEU A C 1
ATOM 724 O O . LEU A 1 93 ? 28.459 14.187 -16.120 1.00 50.72 93 LEU A O 1
ATOM 728 N N . ALA A 1 94 ? 28.263 15.061 -14.055 1.00 44.84 94 ALA A N 1
ATOM 729 C CA . ALA A 1 94 ? 29.615 15.529 -13.871 1.00 44.84 94 ALA A CA 1
ATOM 730 C C . ALA A 1 94 ? 30.502 14.295 -13.687 1.00 44.84 94 ALA A C 1
ATOM 732 O O . ALA A 1 94 ? 30.277 13.495 -12.784 1.00 44.84 94 ALA A O 1
ATOM 733 N N . GLY A 1 95 ? 31.489 14.140 -14.565 1.00 41.91 95 GLY A N 1
ATOM 734 C CA . GLY A 1 95 ? 32.503 13.097 -14.454 1.00 41.91 95 GLY A CA 1
ATOM 735 C C . GLY A 1 95 ? 32.438 12.075 -15.579 1.00 41.91 95 GLY A C 1
ATOM 736 O O . GLY A 1 95 ? 31.772 11.056 -15.471 1.00 41.91 95 GLY A O 1
ATOM 737 N N . ARG A 1 96 ? 33.230 12.345 -16.622 1.00 44.78 96 ARG A N 1
ATOM 738 C CA . ARG A 1 96 ? 33.580 11.461 -17.746 1.00 44.78 96 ARG A CA 1
ATOM 739 C C . ARG A 1 96 ? 32.429 11.119 -18.688 1.00 44.78 96 ARG A C 1
ATOM 741 O O . ARG A 1 96 ? 31.654 10.189 -18.499 1.00 44.78 96 ARG A O 1
ATOM 748 N N . VAL A 1 97 ? 32.429 11.864 -19.789 1.00 44.19 97 VAL A N 1
ATOM 749 C CA . VAL A 1 97 ? 31.836 11.493 -21.072 1.00 44.19 97 VAL A CA 1
ATOM 750 C C . VAL A 1 97 ? 32.265 10.060 -21.398 1.00 44.19 97 VAL A C 1
ATOM 752 O O . VAL A 1 97 ? 33.381 9.834 -21.853 1.00 44.19 97 VAL A O 1
ATOM 755 N N . THR A 1 98 ? 31.412 9.075 -21.121 1.00 47.59 98 THR A N 1
ATOM 756 C CA . THR A 1 98 ? 31.579 7.743 -21.699 1.00 47.59 98 THR A CA 1
ATOM 757 C C . THR A 1 98 ? 31.232 7.892 -23.180 1.00 47.59 98 THR A C 1
ATOM 759 O O . THR A 1 98 ? 30.111 8.315 -23.485 1.00 47.59 98 THR A O 1
ATOM 762 N N . PRO A 1 99 ? 32.157 7.618 -24.114 1.00 43.28 99 PRO A N 1
ATOM 763 C CA . PRO A 1 99 ? 31.853 7.649 -25.534 1.00 43.28 99 PRO A CA 1
ATOM 764 C C . PRO A 1 99 ? 30.960 6.440 -25.836 1.00 43.28 99 PRO A C 1
ATOM 766 O O . PRO A 1 99 ? 31.423 5.331 -26.068 1.00 43.28 99 PRO A O 1
ATOM 769 N N . GLY A 1 100 ? 29.650 6.635 -25.724 1.00 48.81 100 GLY A N 1
ATOM 770 C CA . GLY A 1 100 ? 28.661 5.578 -25.885 1.00 48.81 100 GLY A CA 1
ATOM 771 C C . GLY A 1 100 ? 27.273 6.188 -25.979 1.00 48.81 100 GLY A C 1
ATOM 772 O O . GLY A 1 100 ? 26.839 6.913 -25.085 1.00 48.81 100 GLY A O 1
ATOM 773 N N . GLY A 1 101 ? 26.592 5.947 -27.101 1.00 57.09 101 GLY A N 1
ATOM 774 C CA . GLY A 1 101 ? 25.310 6.568 -27.433 1.00 57.09 101 GLY A CA 1
ATOM 775 C C . GLY A 1 101 ? 24.191 6.318 -26.412 1.00 57.09 101 GLY A C 1
ATOM 776 O O . GLY A 1 101 ? 24.336 5.601 -25.423 1.00 57.09 101 GLY A O 1
ATOM 777 N N . ARG A 1 102 ? 23.011 6.894 -26.684 1.00 59.03 102 ARG A N 1
ATOM 778 C CA . ARG A 1 102 ? 21.814 6.858 -25.813 1.00 59.03 102 ARG A CA 1
ATOM 779 C C . ARG A 1 102 ? 21.455 5.461 -25.266 1.00 59.03 102 ARG A C 1
ATOM 781 O O . ARG A 1 102 ? 20.894 5.385 -24.177 1.00 59.03 102 ARG A O 1
ATOM 788 N N . GLY A 1 103 ? 21.781 4.383 -25.985 1.00 59.25 103 GLY A N 1
ATOM 789 C CA . GLY A 1 103 ? 21.556 2.998 -25.550 1.00 59.25 103 GLY A CA 1
ATOM 790 C C . GLY A 1 103 ? 22.433 2.552 -24.373 1.00 59.25 103 GLY A C 1
ATOM 791 O O . GLY A 1 103 ? 21.928 1.914 -23.455 1.00 59.25 103 GLY A O 1
ATOM 792 N N . VAL A 1 104 ? 23.705 2.963 -24.330 1.00 62.78 104 VAL A N 1
ATOM 793 C CA . VAL A 1 104 ? 24.648 2.579 -23.260 1.00 62.78 104 VAL A CA 1
ATOM 794 C C . VAL A 1 104 ? 24.226 3.187 -21.920 1.00 62.78 104 VAL A C 1
ATOM 796 O O . VAL A 1 104 ? 24.227 2.507 -20.898 1.00 62.78 104 VAL A O 1
ATOM 799 N N . ARG A 1 105 ? 23.756 4.443 -21.920 1.00 63.84 105 ARG A N 1
ATOM 800 C CA . ARG A 1 105 ? 23.250 5.111 -20.704 1.00 63.84 105 ARG A CA 1
ATOM 801 C C . ARG A 1 105 ? 22.001 4.433 -20.133 1.00 63.84 105 ARG A C 1
ATOM 803 O O . ARG A 1 105 ? 21.851 4.376 -18.919 1.00 63.84 105 ARG A O 1
ATOM 810 N N . LEU A 1 106 ? 21.114 3.923 -20.992 1.00 66.75 106 LEU A N 1
ATOM 811 C CA . LEU A 1 106 ? 19.914 3.198 -20.557 1.00 66.75 106 LEU A CA 1
ATOM 812 C C . LEU A 1 106 ? 20.259 1.826 -19.974 1.00 66.75 106 LEU A C 1
ATOM 814 O O . LEU A 1 106 ? 19.692 1.456 -18.951 1.00 66.75 106 LEU A O 1
ATOM 818 N N . ALA A 1 107 ? 21.209 1.112 -20.583 1.00 67.25 107 ALA A N 1
ATOM 819 C CA . ALA A 1 107 ? 21.696 -0.159 -20.054 1.00 67.25 107 ALA A CA 1
ATOM 820 C C . ALA A 1 107 ? 22.347 0.017 -18.671 1.00 67.25 107 ALA A C 1
ATOM 822 O O . ALA A 1 107 ? 22.026 -0.719 -17.743 1.00 67.25 107 ALA A O 1
ATOM 823 N N . LEU A 1 108 ? 23.182 1.049 -18.498 1.00 73.00 108 LEU A N 1
ATOM 824 C CA . LEU A 1 108 ? 23.816 1.357 -17.210 1.00 73.00 108 LEU A CA 1
ATOM 825 C C . LEU A 1 108 ? 22.810 1.783 -16.130 1.00 73.00 108 LEU A C 1
ATOM 827 O O . LEU A 1 108 ? 23.005 1.476 -14.958 1.00 73.00 108 LEU A O 1
ATOM 831 N N . ALA A 1 109 ? 21.720 2.460 -16.506 1.00 74.06 109 ALA A N 1
ATOM 832 C CA . ALA A 1 109 ? 20.665 2.837 -15.567 1.00 74.06 109 ALA A CA 1
ATOM 833 C C . ALA A 1 109 ? 19.774 1.651 -15.156 1.00 74.06 109 ALA A C 1
ATOM 835 O O . ALA A 1 109 ? 19.178 1.694 -14.085 1.00 74.06 109 ALA A O 1
ATOM 836 N N . ALA A 1 110 ? 19.675 0.593 -15.969 1.00 80.25 110 ALA A N 1
ATOM 837 C CA . ALA A 1 110 ? 18.721 -0.495 -15.754 1.00 80.25 110 ALA A CA 1
ATOM 838 C C . ALA A 1 110 ? 18.959 -1.277 -14.452 1.00 80.25 110 ALA A C 1
ATOM 840 O O . ALA A 1 110 ? 17.997 -1.603 -13.756 1.00 80.25 110 ALA A O 1
ATOM 841 N N . VAL A 1 111 ? 20.222 -1.543 -14.103 1.00 81.81 111 VAL A N 1
ATOM 842 C CA . VAL A 1 111 ? 20.591 -2.286 -12.886 1.00 81.81 111 VAL A CA 1
ATOM 843 C C . VAL A 1 111 ? 20.164 -1.539 -11.613 1.00 81.81 111 VAL A C 1
ATOM 845 O O . VAL A 1 111 ? 19.339 -2.084 -10.878 1.00 81.81 111 VAL A O 1
ATOM 848 N N . PRO A 1 112 ? 20.611 -0.291 -11.351 1.00 82.19 112 PRO A N 1
ATOM 849 C CA . PRO A 1 112 ? 20.192 0.428 -10.148 1.00 82.19 112 PRO A CA 1
ATOM 850 C C . PRO A 1 112 ? 18.680 0.694 -10.117 1.00 82.19 112 PRO A C 1
ATOM 852 O O . PRO A 1 112 ? 18.086 0.678 -9.041 1.00 82.19 112 PRO A O 1
ATOM 855 N N . MET A 1 113 ? 18.028 0.873 -11.274 1.00 85.75 113 MET A N 1
ATOM 856 C CA . MET A 1 113 ? 16.569 1.026 -11.327 1.00 85.75 113 MET A CA 1
ATOM 857 C C . MET A 1 113 ? 15.839 -0.254 -10.923 1.00 85.75 113 MET A C 1
ATOM 859 O O . MET A 1 113 ? 14.845 -0.187 -10.210 1.00 85.75 113 MET A O 1
ATOM 863 N N . THR A 1 114 ? 16.322 -1.414 -11.370 1.00 88.62 114 THR A N 1
ATOM 864 C CA . THR A 1 114 ? 15.725 -2.712 -11.034 1.00 88.62 114 THR A CA 1
ATOM 865 C C . THR A 1 114 ? 15.838 -2.983 -9.540 1.00 88.62 114 THR A C 1
ATOM 867 O O . THR A 1 114 ? 14.834 -3.291 -8.901 1.00 88.62 114 THR A O 1
ATOM 870 N N . THR A 1 115 ? 17.019 -2.769 -8.956 1.00 87.75 115 THR A N 1
ATOM 871 C CA . THR A 1 115 ? 17.218 -2.883 -7.504 1.00 87.75 115 THR A CA 1
ATOM 872 C C . THR A 1 115 ? 16.330 -1.900 -6.739 1.00 87.75 115 THR A C 1
ATOM 874 O O . THR A 1 115 ? 15.687 -2.282 -5.762 1.00 87.75 115 THR A O 1
ATOM 877 N N . GLY A 1 116 ? 16.221 -0.653 -7.212 1.00 88.81 116 GLY A N 1
ATOM 878 C CA . GLY A 1 116 ? 15.330 0.351 -6.630 1.00 88.81 116 GLY A CA 1
ATOM 879 C C . GLY A 1 116 ? 13.849 -0.033 -6.707 1.00 88.81 116 GLY A C 1
ATOM 880 O O . GLY A 1 116 ? 13.104 0.211 -5.761 1.00 88.81 116 GLY A O 1
ATOM 881 N N . LEU A 1 117 ? 13.412 -0.667 -7.800 1.00 91.94 117 LEU A N 1
ATOM 882 C CA . LEU A 1 117 ? 12.038 -1.155 -7.966 1.00 91.94 117 LEU A CA 1
ATOM 883 C C . LEU A 1 117 ? 11.726 -2.290 -6.994 1.00 91.94 117 LEU A C 1
ATOM 885 O O . LEU A 1 117 ? 10.683 -2.250 -6.343 1.00 91.94 117 LEU A O 1
ATOM 889 N N . ILE A 1 118 ? 12.637 -3.258 -6.863 1.00 91.94 118 ILE A N 1
ATOM 890 C CA . ILE A 1 118 ? 12.506 -4.367 -5.909 1.00 91.94 118 ILE A CA 1
ATOM 891 C C . ILE A 1 118 ? 12.441 -3.817 -4.484 1.00 91.94 118 ILE A C 1
ATOM 893 O O . ILE A 1 118 ? 11.494 -4.112 -3.761 1.00 91.94 118 ILE A O 1
ATOM 897 N N . SER A 1 119 ? 13.396 -2.965 -4.099 1.00 88.88 119 SER A N 1
ATOM 898 C CA . SER A 1 119 ? 13.435 -2.345 -2.769 1.00 88.88 119 SER A CA 1
ATOM 899 C C . SER A 1 119 ? 12.175 -1.522 -2.486 1.00 88.88 1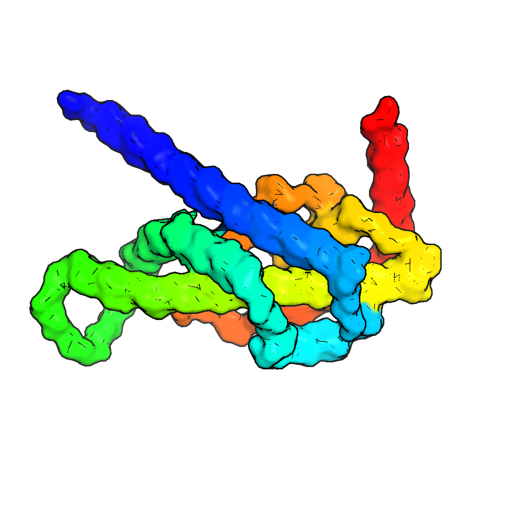19 SER A C 1
ATOM 901 O O . SER A 1 119 ? 11.568 -1.657 -1.425 1.00 88.88 119 SER A O 1
ATOM 903 N N . SER A 1 120 ? 11.711 -0.725 -3.453 1.00 91.31 120 SER A N 1
ATOM 904 C CA . SER A 1 120 ? 10.506 0.080 -3.277 1.00 91.31 120 SER A CA 1
ATOM 905 C C . SER A 1 120 ? 9.244 -0.766 -3.120 1.00 91.31 120 SER A C 1
ATOM 907 O O . SER A 1 120 ? 8.381 -0.401 -2.320 1.00 91.31 120 SER A O 1
ATOM 909 N N . ALA A 1 121 ? 9.094 -1.832 -3.907 1.00 92.81 121 ALA A N 1
ATOM 910 C CA . ALA A 1 121 ? 7.942 -2.722 -3.813 1.00 92.81 121 ALA A CA 1
ATOM 911 C C . ALA A 1 121 ? 7.974 -3.509 -2.498 1.00 92.81 121 ALA A C 1
ATOM 913 O O . ALA A 1 121 ? 6.965 -3.572 -1.801 1.00 92.81 121 ALA A O 1
ATOM 914 N N . ARG A 1 122 ? 9.155 -3.997 -2.102 1.00 91.38 122 ARG A N 1
ATOM 915 C CA . ARG A 1 122 ? 9.402 -4.658 -0.817 1.00 91.38 122 ARG A CA 1
ATOM 916 C C . ARG A 1 122 ? 9.016 -3.767 0.365 1.00 91.38 122 ARG A C 1
ATOM 918 O O . ARG A 1 122 ? 8.192 -4.166 1.179 1.00 91.38 122 ARG A O 1
ATOM 925 N N . HIS A 1 12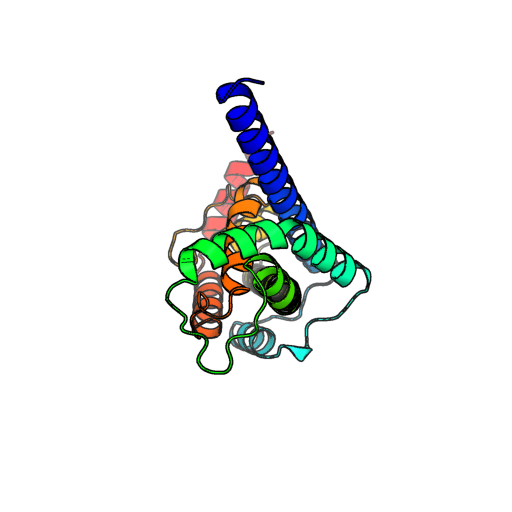3 ? 9.523 -2.536 0.410 1.00 90.56 123 HIS A N 1
ATOM 926 C CA . HIS A 1 123 ? 9.160 -1.576 1.454 1.00 90.56 123 HIS A CA 1
ATOM 927 C C . HIS A 1 123 ? 7.667 -1.209 1.399 1.00 90.56 123 HIS A C 1
ATOM 929 O O . HIS A 1 123 ? 7.027 -1.037 2.428 1.00 90.56 123 HIS A O 1
ATOM 935 N N . GLY A 1 124 ? 7.085 -1.084 0.201 1.00 92.69 124 GLY A N 1
ATOM 936 C CA . GLY A 1 124 ? 5.658 -0.813 0.032 1.00 92.69 124 GLY A CA 1
ATOM 937 C C . GLY A 1 124 ? 4.757 -1.916 0.591 1.00 92.69 124 GLY A C 1
ATOM 938 O O . GLY A 1 124 ? 3.778 -1.606 1.265 1.00 92.69 124 GLY A O 1
ATOM 939 N N . VAL A 1 125 ? 5.108 -3.177 0.339 1.00 94.00 125 VAL A N 1
ATOM 940 C CA . VAL A 1 125 ? 4.417 -4.360 0.869 1.00 94.00 125 VAL A CA 1
ATOM 941 C C . VAL A 1 125 ? 4.562 -4.456 2.383 1.00 94.00 125 VAL A C 1
ATOM 943 O O . VAL A 1 125 ? 3.549 -4.577 3.066 1.00 94.00 125 VAL A O 1
ATOM 946 N N . HIS A 1 126 ? 5.783 -4.322 2.908 1.00 93.25 126 HIS A N 1
ATOM 947 C CA . HIS A 1 126 ? 6.028 -4.328 4.354 1.00 93.25 126 HIS A CA 1
ATOM 948 C C . HIS A 1 126 ? 5.226 -3.233 5.065 1.00 93.25 126 HIS A C 1
ATOM 950 O O . HIS A 1 126 ? 4.569 -3.471 6.074 1.00 93.25 126 HIS A O 1
ATOM 956 N N . GLU A 1 127 ? 5.182 -2.036 4.477 1.00 94.81 127 GLU A N 1
ATOM 957 C CA . GLU A 1 127 ? 4.396 -0.928 5.012 1.00 94.81 127 GLU A CA 1
ATOM 958 C C . GLU A 1 127 ? 2.895 -1.235 5.058 1.00 94.81 127 GLU A C 1
ATOM 960 O O . GLU A 1 127 ? 2.251 -0.977 6.074 1.00 94.81 127 GLU A O 1
ATOM 965 N N . LEU A 1 128 ? 2.332 -1.833 4.004 1.00 96.38 128 LEU A N 1
ATOM 966 C CA . LEU A 1 128 ? 0.941 -2.295 4.024 1.00 96.38 128 LEU A CA 1
ATOM 967 C C . LEU A 1 128 ? 0.713 -3.338 5.124 1.00 96.38 128 LEU A C 1
ATOM 969 O O . LEU A 1 128 ? -0.315 -3.283 5.796 1.00 96.38 128 LEU A O 1
ATOM 973 N N . GLN A 1 129 ? 1.670 -4.245 5.340 1.00 95.62 129 GLN A N 1
ATOM 974 C CA . GLN A 1 129 ? 1.561 -5.300 6.346 1.00 95.62 129 GLN A CA 1
ATOM 975 C C . GLN A 1 129 ? 1.547 -4.776 7.777 1.00 95.62 129 GLN A C 1
ATOM 977 O O . GLN A 1 129 ? 0.694 -5.168 8.578 1.00 95.62 129 GLN A O 1
ATOM 982 N N . VAL A 1 130 ? 2.445 -3.842 8.081 1.00 96.19 130 VAL A N 1
ATOM 983 C CA . VAL A 1 130 ? 2.496 -3.174 9.383 1.00 96.19 130 VAL A CA 1
ATOM 984 C C . VAL A 1 130 ? 1.216 -2.375 9.631 1.00 96.19 130 VAL A C 1
ATOM 986 O O . VAL A 1 130 ? 0.626 -2.483 10.704 1.00 96.19 130 VAL A O 1
ATOM 989 N N . LEU A 1 131 ? 0.743 -1.612 8.639 1.00 97.56 131 LEU A N 1
ATOM 990 C CA . LEU A 1 131 ? -0.479 -0.811 8.766 1.00 97.56 131 LEU A CA 1
ATOM 991 C C . LEU A 1 131 ? -1.727 -1.679 8.973 1.00 97.56 131 LEU A C 1
ATOM 993 O O . LEU A 1 131 ? -2.551 -1.364 9.831 1.00 97.56 131 LEU A O 1
ATOM 997 N N . ALA A 1 132 ? -1.870 -2.778 8.228 1.00 97.69 132 ALA A N 1
ATOM 998 C CA . ALA A 1 132 ? -2.986 -3.701 8.431 1.00 97.69 132 ALA A CA 1
ATOM 999 C C . ALA A 1 132 ? -2.913 -4.393 9.795 1.00 97.69 132 ALA A C 1
ATOM 1001 O O . ALA A 1 132 ? -3.936 -4.494 10.465 1.00 97.69 132 ALA A O 1
ATOM 1002 N N . SER A 1 133 ? -1.726 -4.802 10.245 1.00 97.38 133 SER A N 1
ATOM 1003 C CA . SER A 1 133 ? -1.560 -5.420 11.566 1.00 97.38 133 SER A CA 1
ATOM 1004 C C . SER A 1 133 ? -1.901 -4.444 12.699 1.00 97.38 133 SER A C 1
ATOM 1006 O O . SER A 1 133 ? -2.648 -4.804 13.608 1.00 97.38 133 SER A O 1
ATOM 1008 N N . LEU A 1 134 ? -1.470 -3.180 12.589 1.00 98.12 134 LEU A N 1
ATOM 1009 C CA . LEU A 1 134 ? -1.854 -2.108 13.514 1.00 98.12 134 LEU A CA 1
ATOM 1010 C C . LEU A 1 134 ? -3.374 -1.900 13.543 1.00 98.12 134 LEU A C 1
ATOM 1012 O O . LEU A 1 134 ? -3.973 -1.806 14.614 1.00 98.12 134 LEU A O 1
ATOM 1016 N N . LEU A 1 135 ? -4.018 -1.846 12.373 1.00 98.06 135 LEU A N 1
ATOM 1017 C CA . LEU A 1 135 ? -5.471 -1.693 12.282 1.00 98.06 135 LEU A CA 1
ATOM 1018 C C . LEU A 1 135 ? -6.208 -2.881 12.919 1.00 98.06 135 LEU A C 1
ATOM 1020 O O . LEU A 1 135 ? -7.183 -2.686 13.642 1.00 98.06 135 LEU A O 1
ATOM 1024 N N . VAL A 1 136 ? -5.730 -4.107 12.694 1.00 97.56 136 VAL A N 1
ATOM 1025 C CA . VAL A 1 136 ? -6.277 -5.322 13.313 1.00 97.56 136 VAL A CA 1
ATOM 1026 C C . VAL A 1 136 ? -6.142 -5.270 14.836 1.00 97.56 136 VAL A C 1
ATOM 1028 O O . VAL A 1 136 ? -7.120 -5.538 15.536 1.00 97.56 136 VAL A O 1
ATOM 1031 N N . ALA A 1 137 ? -4.972 -4.895 15.360 1.00 96.88 137 ALA A N 1
ATOM 1032 C CA . ALA A 1 137 ? -4.759 -4.727 16.797 1.00 96.88 137 ALA A CA 1
ATOM 1033 C C . ALA A 1 137 ? -5.723 -3.684 17.384 1.00 96.88 137 ALA A C 1
ATOM 1035 O O . ALA A 1 137 ? -6.375 -3.922 18.401 1.00 96.88 137 ALA A O 1
ATOM 1036 N N . ARG A 1 138 ? -5.895 -2.562 16.681 1.00 97.25 138 ARG A N 1
ATOM 1037 C CA . ARG A 1 138 ? -6.801 -1.473 17.056 1.00 97.25 138 ARG A CA 1
ATOM 1038 C C . ARG A 1 138 ? -8.272 -1.881 17.069 1.00 97.25 138 ARG A C 1
ATOM 1040 O O . ARG A 1 138 ? -8.968 -1.491 18.004 1.00 97.25 138 ARG A O 1
ATOM 1047 N N . LEU A 1 139 ? -8.732 -2.661 16.089 1.00 97.25 139 LEU A N 1
ATOM 1048 C CA . LEU A 1 139 ? -10.092 -3.214 16.051 1.00 97.25 139 LEU A CA 1
ATOM 1049 C C . LEU A 1 139 ? -10.339 -4.153 17.236 1.00 97.25 139 LEU A C 1
ATOM 1051 O O . LEU A 1 139 ? -11.332 -4.004 17.947 1.00 97.25 139 LEU A O 1
ATOM 1055 N N . ARG A 1 140 ? -9.394 -5.061 17.508 1.00 95.94 140 ARG A N 1
ATOM 1056 C CA . ARG A 1 140 ? -9.480 -5.988 18.646 1.00 95.94 140 ARG A CA 1
ATOM 1057 C C . ARG A 1 140 ? -9.515 -5.254 19.985 1.00 95.94 140 ARG A C 1
ATOM 1059 O O . ARG A 1 140 ? -10.304 -5.621 20.848 1.00 95.94 140 ARG A O 1
ATOM 1066 N N . ALA A 1 141 ? -8.716 -4.197 20.139 1.00 96.62 141 ALA A N 1
ATOM 1067 C CA . ALA A 1 141 ? -8.665 -3.399 21.364 1.00 96.62 141 ALA A CA 1
ATOM 1068 C C . ALA A 1 141 ? -10.005 -2.724 21.711 1.00 96.62 141 ALA A C 1
ATOM 1070 O O . ALA A 1 141 ? -10.280 -2.490 22.883 1.00 96.62 141 ALA A O 1
ATOM 1071 N N . VAL A 1 142 ? -10.850 -2.438 20.714 1.00 96.69 142 VAL A N 1
ATOM 1072 C CA . VAL A 1 142 ? -12.206 -1.892 20.914 1.00 96.69 142 VAL A CA 1
ATOM 1073 C C . VAL A 1 142 ? -13.304 -2.963 20.831 1.00 96.69 142 VAL A C 1
ATOM 1075 O O . VAL A 1 142 ? -14.482 -2.635 20.737 1.00 96.69 142 VAL A O 1
ATOM 1078 N N . GLY A 1 143 ? -12.934 -4.249 20.849 1.00 97.06 143 GLY A N 1
ATOM 1079 C CA . GLY A 1 143 ? -13.875 -5.373 20.822 1.00 97.06 143 GLY A CA 1
ATOM 1080 C C . GLY A 1 143 ? -14.555 -5.616 19.470 1.00 97.06 143 GLY A C 1
ATOM 1081 O O . GLY A 1 143 ? -15.564 -6.319 19.414 1.00 97.06 143 GLY A O 1
ATOM 1082 N N . LEU A 1 144 ? -14.032 -5.054 18.375 1.00 96.81 144 LEU A N 1
ATOM 1083 C CA . LEU A 1 144 ? -14.581 -5.236 17.031 1.00 96.81 144 LEU A CA 1
ATOM 1084 C C . LEU A 1 144 ? -13.871 -6.382 16.289 1.00 96.81 144 LEU A C 1
ATOM 1086 O O . LEU A 1 144 ? -12.645 -6.516 16.376 1.00 96.81 144 LEU A O 1
ATOM 1090 N N . PRO A 1 145 ? -14.605 -7.212 15.522 1.00 94.94 145 PRO A N 1
ATOM 1091 C CA . PRO A 1 145 ? -13.989 -8.252 14.712 1.00 94.94 145 PRO A CA 1
ATOM 1092 C C . PRO A 1 145 ? -13.204 -7.638 13.548 1.00 94.94 145 PRO A C 1
ATOM 1094 O O . PRO A 1 145 ? -13.670 -6.717 12.879 1.00 94.94 145 PRO A O 1
ATOM 1097 N N . ALA A 1 146 ? -12.025 -8.194 13.275 1.00 94.19 146 ALA A N 1
ATOM 1098 C CA . ALA A 1 146 ? -11.171 -7.781 12.167 1.00 94.19 146 ALA A CA 1
ATOM 1099 C C . ALA A 1 146 ? -11.660 -8.370 10.832 1.00 94.19 146 ALA A C 1
ATOM 1101 O O . ALA A 1 146 ? -11.100 -9.345 10.327 1.00 94.19 146 ALA A O 1
ATOM 1102 N N . ASP A 1 147 ? -12.727 -7.792 10.279 1.00 95.12 147 ASP A N 1
ATOM 1103 C CA . ASP A 1 147 ? -13.255 -8.174 8.967 1.00 95.12 147 ASP A CA 1
ATOM 1104 C C . ASP A 1 147 ? -12.204 -7.959 7.862 1.00 95.12 147 ASP A C 1
ATOM 1106 O O . ASP A 1 147 ? -11.597 -6.889 7.751 1.00 95.12 147 ASP A O 1
ATOM 1110 N N . ARG A 1 148 ? -11.984 -8.989 7.032 1.00 95.44 148 ARG A N 1
ATOM 1111 C CA . ARG A 1 148 ? -10.943 -8.969 5.993 1.00 95.44 148 ARG A CA 1
ATOM 1112 C C . ARG A 1 148 ? -11.185 -7.887 4.945 1.00 95.44 148 ARG A C 1
ATOM 1114 O O . ARG A 1 148 ? -10.232 -7.247 4.505 1.00 95.44 148 ARG A O 1
ATOM 1121 N N . GLY A 1 149 ? -12.434 -7.698 4.526 1.00 95.69 149 GLY A N 1
ATOM 1122 C CA . GLY A 1 149 ? -12.796 -6.710 3.515 1.00 95.69 149 GLY A CA 1
ATOM 1123 C C . GLY A 1 149 ? -12.614 -5.290 4.038 1.00 95.69 149 GLY A C 1
ATOM 1124 O O . GLY A 1 149 ? -11.953 -4.486 3.378 1.00 95.69 149 GLY A O 1
ATOM 1125 N N . LEU A 1 150 ? -13.092 -5.027 5.257 1.00 96.44 150 LEU A N 1
ATOM 1126 C CA . LEU A 1 150 ? -12.952 -3.727 5.913 1.00 96.44 150 LEU A CA 1
ATOM 1127 C C . LEU A 1 150 ? -11.483 -3.335 6.101 1.00 96.44 150 LEU A C 1
ATOM 1129 O O . LEU A 1 150 ? -11.075 -2.236 5.726 1.00 96.44 150 LEU A O 1
ATOM 1133 N N . VAL A 1 151 ? -10.669 -4.241 6.653 1.00 97.31 151 VAL A N 1
ATOM 1134 C CA . VAL A 1 151 ? -9.241 -3.986 6.895 1.00 97.31 151 VAL A CA 1
ATOM 1135 C C . VAL A 1 151 ? -8.516 -3.675 5.587 1.00 97.31 151 VAL A C 1
ATOM 1137 O O . VAL A 1 151 ? -7.753 -2.711 5.531 1.00 97.31 151 VAL A O 1
ATOM 1140 N N . ARG A 1 152 ? -8.780 -4.436 4.514 1.00 97.69 152 ARG A N 1
ATOM 1141 C CA . ARG A 1 152 ? -8.186 -4.178 3.193 1.00 97.69 152 ARG A CA 1
ATOM 1142 C C . ARG A 1 152 ? -8.577 -2.802 2.659 1.00 97.69 152 ARG A C 1
ATOM 1144 O O . ARG A 1 152 ? -7.692 -2.053 2.254 1.00 97.69 152 ARG A O 1
ATOM 1151 N N . ALA A 1 153 ? -9.865 -2.460 2.683 1.00 97.38 153 ALA A N 1
ATOM 1152 C CA . ALA A 1 153 ? -10.347 -1.179 2.174 1.00 97.38 153 ALA A CA 1
ATOM 1153 C C . ALA A 1 153 ? -9.717 0.004 2.924 1.00 97.38 153 ALA A C 1
ATOM 1155 O O . ALA A 1 153 ? -9.124 0.894 2.309 1.00 97.38 153 ALA A O 1
ATOM 1156 N N . LEU A 1 154 ? -9.743 -0.035 4.260 1.00 97.75 154 LEU A N 1
ATOM 1157 C CA . LEU A 1 154 ? -9.186 1.026 5.098 1.00 97.75 154 LEU A CA 1
ATOM 1158 C C . LEU A 1 154 ? -7.675 1.176 4.921 1.00 97.75 154 LEU A C 1
ATOM 1160 O O . LEU A 1 154 ? -7.189 2.294 4.752 1.00 97.75 154 LEU A O 1
ATOM 1164 N N . VAL A 1 155 ? -6.922 0.074 4.916 1.00 97.94 155 VAL A N 1
ATOM 1165 C CA . VAL A 1 155 ? -5.458 0.117 4.778 1.00 97.94 155 VAL A CA 1
ATOM 1166 C C . VAL A 1 155 ? -5.056 0.684 3.427 1.00 97.94 155 VAL A C 1
ATOM 1168 O O . VAL A 1 155 ? -4.185 1.550 3.374 1.00 97.94 155 VAL A O 1
ATOM 1171 N N . LEU A 1 156 ? -5.707 0.263 2.342 1.00 97.88 156 LEU A N 1
ATOM 1172 C CA . LEU A 1 156 ? -5.432 0.791 1.005 1.00 97.88 156 LEU A CA 1
ATOM 1173 C C . LEU A 1 156 ? -5.797 2.273 0.900 1.00 97.88 156 LEU A C 1
ATOM 1175 O O . LEU A 1 156 ? -4.988 3.070 0.417 1.00 97.88 156 LEU A O 1
ATOM 1179 N N . SER A 1 157 ? -6.973 2.654 1.405 1.00 97.25 157 SER A N 1
ATOM 1180 C CA . SER A 1 157 ? -7.426 4.043 1.395 1.00 97.25 157 SER A CA 1
ATOM 1181 C C . SER A 1 157 ? -6.460 4.948 2.164 1.00 97.25 157 SER A C 1
ATOM 1183 O O . SER A 1 157 ? -6.032 5.984 1.649 1.00 97.25 157 SER A O 1
ATOM 1185 N N . VAL A 1 158 ? -6.065 4.547 3.377 1.00 97.19 158 VAL A N 1
ATOM 1186 C CA . VAL A 1 158 ? -5.127 5.305 4.216 1.00 97.19 158 VAL A CA 1
ATOM 1187 C C . VAL A 1 158 ? -3.724 5.318 3.611 1.00 97.19 158 VAL A C 1
ATOM 1189 O O . VAL A 1 158 ? -3.059 6.355 3.616 1.00 97.19 158 VAL A O 1
ATOM 1192 N N . TYR A 1 159 ? -3.261 4.203 3.044 1.00 96.50 159 TYR A N 1
ATOM 1193 C CA . TYR A 1 159 ? -1.949 4.129 2.404 1.00 96.50 159 TYR A CA 1
ATOM 1194 C C . TYR A 1 159 ? -1.830 5.119 1.241 1.00 96.50 159 TYR A C 1
ATOM 1196 O O . TYR A 1 159 ? -0.806 5.806 1.105 1.00 96.50 159 TYR A O 1
ATOM 1204 N N . LEU A 1 160 ? -2.868 5.194 0.405 1.00 95.94 160 LEU A N 1
ATOM 1205 C CA . LEU A 1 160 ? -2.913 6.076 -0.755 1.00 95.94 160 LEU A CA 1
ATOM 1206 C C . LEU A 1 160 ? -3.146 7.538 -0.359 1.00 95.94 160 LEU A C 1
ATOM 1208 O O . LEU A 1 160 ? -2.472 8.418 -0.894 1.00 95.94 160 LEU A O 1
ATOM 1212 N N . ASN A 1 161 ? -4.060 7.800 0.579 1.00 94.62 161 ASN A N 1
ATOM 1213 C CA . ASN A 1 161 ? -4.505 9.148 0.931 1.00 94.62 161 ASN A CA 1
ATOM 1214 C C . ASN A 1 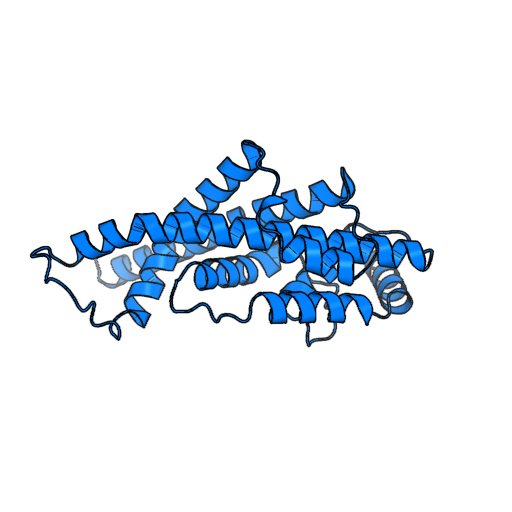161 ? -4.718 9.312 2.451 1.00 94.62 161 ASN A C 1
ATOM 1216 O O . ASN A 1 161 ? -5.856 9.454 2.896 1.00 94.62 161 ASN A O 1
ATOM 1220 N N . PRO A 1 162 ? -3.649 9.399 3.267 1.00 94.44 162 PRO A N 1
ATOM 1221 C CA . PRO A 1 162 ? -3.771 9.439 4.731 1.00 94.44 162 PRO A CA 1
ATOM 1222 C C . PRO A 1 162 ? -4.414 10.724 5.279 1.00 94.44 162 PRO A C 1
ATOM 1224 O O . PRO A 1 162 ? -4.683 10.822 6.468 1.00 94.44 162 PRO A O 1
ATOM 1227 N N . SER A 1 163 ? -4.612 11.744 4.441 1.00 92.44 163 SER A N 1
ATOM 1228 C CA . SER A 1 163 ? -5.230 13.021 4.830 1.00 92.44 163 SER A CA 1
ATOM 1229 C C . SER A 1 163 ? -6.697 13.140 4.416 1.00 92.44 163 SER A C 1
ATOM 1231 O O . SER A 1 163 ? -7.290 14.195 4.622 1.00 92.44 163 SER A O 1
ATOM 1233 N N . ARG A 1 164 ? -7.268 12.111 3.782 1.00 92.00 164 ARG A N 1
ATOM 1234 C CA . ARG A 1 164 ? -8.671 12.089 3.358 1.00 92.00 164 ARG A CA 1
ATOM 1235 C C . ARG A 1 164 ? -9.471 11.135 4.235 1.00 92.00 164 ARG A C 1
ATOM 1237 O O . ARG A 1 164 ? -8.908 10.208 4.811 1.00 92.00 164 ARG A O 1
ATOM 1244 N N . THR A 1 165 ? -10.782 11.356 4.289 1.00 92.56 165 THR A N 1
ATOM 1245 C CA . THR A 1 165 ? -11.722 10.388 4.857 1.00 92.56 165 THR A CA 1
ATOM 1246 C C . THR A 1 165 ? -11.530 9.035 4.166 1.00 92.56 165 THR A C 1
ATOM 1248 O O . THR A 1 165 ? -11.450 9.018 2.933 1.00 92.56 165 THR A O 1
ATOM 1251 N N . PRO A 1 166 ? -11.414 7.927 4.920 1.00 93.88 166 PRO A N 1
ATOM 1252 C CA . PRO A 1 166 ? -11.247 6.614 4.323 1.00 93.88 166 PRO A CA 1
ATOM 1253 C C . PRO A 1 166 ? -12.430 6.233 3.437 1.00 93.88 166 PRO A C 1
ATOM 1255 O O . PRO A 1 166 ? -13.582 6.415 3.823 1.00 93.88 166 PRO A O 1
ATOM 1258 N N . ASP A 1 167 ? -12.124 5.677 2.272 1.00 93.94 167 ASP A N 1
ATOM 1259 C CA . ASP A 1 167 ? -13.095 5.167 1.314 1.00 93.94 167 ASP A CA 1
ATOM 1260 C C . ASP A 1 167 ? -13.230 3.644 1.472 1.00 93.94 167 ASP A C 1
ATOM 1262 O O . ASP A 1 167 ? -12.270 2.897 1.248 1.00 93.94 167 ASP A O 1
ATOM 1266 N N . LEU A 1 168 ? -14.424 3.193 1.869 1.00 94.12 168 LEU A N 1
ATOM 1267 C CA . LEU A 1 168 ? -14.746 1.781 2.098 1.00 94.12 168 LEU A CA 1
ATOM 1268 C C . LEU A 1 168 ? -14.907 0.982 0.794 1.00 94.12 168 LEU A C 1
ATOM 1270 O O . LEU A 1 168 ? -14.806 -0.244 0.823 1.00 94.12 168 LEU A O 1
ATOM 1274 N N . ASP A 1 169 ? -15.061 1.651 -0.350 1.00 93.56 169 ASP A N 1
ATOM 1275 C CA . ASP A 1 169 ? -15.136 1.008 -1.667 1.00 93.56 169 ASP A CA 1
ATOM 1276 C C . ASP A 1 169 ? -13.751 0.783 -2.288 1.00 93.56 169 ASP A C 1
ATOM 1278 O O . ASP A 1 169 ? -13.612 0.234 -3.388 1.00 93.56 169 ASP A O 1
ATOM 1282 N N . THR A 1 170 ? -12.686 1.163 -1.577 1.00 93.38 170 THR A N 1
ATOM 1283 C CA . THR A 1 170 ? -11.311 0.930 -2.013 1.00 93.38 170 THR A CA 1
ATOM 1284 C C . THR A 1 170 ? -11.025 -0.571 -2.088 1.00 93.38 170 THR A C 1
ATOM 1286 O O . THR A 1 170 ? -11.085 -1.292 -1.092 1.00 93.38 170 THR A O 1
ATOM 1289 N N . ARG A 1 171 ? -10.654 -1.062 -3.275 1.00 94.25 171 ARG A N 1
ATOM 1290 C CA . ARG A 1 171 ? -10.297 -2.466 -3.525 1.00 94.25 171 ARG A CA 1
ATOM 1291 C C . ARG A 1 171 ? -8.866 -2.566 -4.045 1.00 94.25 171 ARG A C 1
ATOM 1293 O O . ARG A 1 171 ? -8.296 -1.611 -4.567 1.00 94.25 171 ARG A O 1
ATOM 1300 N N . VAL A 1 172 ? -8.268 -3.752 -3.973 1.00 92.94 172 VAL A N 1
ATOM 1301 C CA . VAL A 1 172 ? -6.918 -3.952 -4.527 1.00 92.94 172 VAL A CA 1
ATOM 1302 C C . VAL A 1 172 ? -6.914 -3.685 -6.037 1.00 92.94 172 VAL A C 1
ATOM 1304 O O . VAL A 1 172 ? -6.059 -2.946 -6.528 1.00 92.94 172 VAL A O 1
ATOM 1307 N N . ALA A 1 173 ? -7.925 -4.175 -6.761 1.00 90.62 173 ALA A N 1
ATOM 1308 C CA . ALA A 1 173 ? -8.036 -4.013 -8.212 1.00 90.62 173 ALA A CA 1
ATOM 1309 C C . ALA A 1 173 ? -8.050 -2.538 -8.669 1.00 90.62 173 ALA A C 1
ATOM 1311 O O . ALA A 1 173 ? -7.330 -2.173 -9.601 1.00 90.62 173 ALA A O 1
ATOM 1312 N N . ASN A 1 174 ? -8.811 -1.663 -7.995 1.00 92.19 174 ASN A N 1
ATOM 1313 C CA . ASN A 1 174 ? -8.893 -0.240 -8.359 1.00 92.19 174 ASN A CA 1
ATOM 1314 C C . ASN A 1 174 ? -7.699 0.590 -7.834 1.00 92.19 174 ASN A C 1
ATOM 1316 O O . ASN A 1 174 ? -7.352 1.616 -8.421 1.00 92.19 174 ASN A O 1
ATOM 1320 N N . SER A 1 175 ? -7.008 0.113 -6.795 1.00 94.44 175 SER A N 1
ATOM 1321 C CA . SER A 1 175 ? -5.878 0.806 -6.156 1.00 94.44 175 SER A CA 1
ATOM 1322 C C . SER A 1 175 ? -4.510 0.465 -6.749 1.00 94.44 175 SER A C 1
ATOM 1324 O O . SER A 1 175 ? -3.556 1.237 -6.610 1.00 94.44 175 SER A O 1
ATOM 1326 N N . SER A 1 176 ? -4.392 -0.673 -7.435 1.00 95.38 176 SER A N 1
ATOM 1327 C CA . SER A 1 176 ? -3.104 -1.236 -7.861 1.00 95.38 176 SER A CA 1
ATOM 1328 C C . SER A 1 176 ? -2.299 -0.309 -8.770 1.00 95.38 176 SER A C 1
ATOM 1330 O O . SER A 1 176 ? -1.098 -0.144 -8.572 1.00 95.38 176 SER A O 1
ATOM 1332 N N . SER A 1 177 ? -2.942 0.396 -9.703 1.00 95.69 177 SER A N 1
ATOM 1333 C CA . SER A 1 177 ? -2.252 1.367 -10.566 1.00 95.69 177 SER A CA 1
ATOM 1334 C C . SER A 1 177 ? -1.654 2.543 -9.778 1.00 95.69 177 SER A C 1
ATOM 1336 O O . SER A 1 177 ? -0.567 3.026 -10.107 1.00 95.69 177 SER A O 1
ATOM 1338 N N . ALA A 1 178 ? -2.342 3.010 -8.731 1.00 95.75 178 ALA A N 1
ATOM 1339 C CA . ALA A 1 178 ? -1.866 4.103 -7.884 1.00 95.75 178 ALA A CA 1
ATOM 1340 C C . ALA A 1 178 ? -0.697 3.653 -6.994 1.00 95.75 178 ALA A C 1
ATOM 1342 O O . ALA A 1 178 ? 0.304 4.368 -6.887 1.00 95.75 178 ALA A O 1
ATOM 1343 N N . LEU A 1 179 ? -0.787 2.444 -6.432 1.00 96.38 179 LEU A N 1
ATOM 1344 C CA . LEU A 1 179 ? 0.294 1.809 -5.673 1.00 96.38 179 LEU A CA 1
ATOM 1345 C C . LEU A 1 179 ? 1.537 1.609 -6.542 1.00 96.38 179 LEU A C 1
ATOM 1347 O O . LEU A 1 179 ? 2.616 2.090 -6.190 1.00 96.38 179 LEU A O 1
ATOM 1351 N N . ALA A 1 180 ? 1.366 1.005 -7.720 1.00 96.12 180 ALA A N 1
ATOM 1352 C CA . ALA A 1 180 ? 2.437 0.768 -8.677 1.00 96.12 180 ALA A CA 1
ATOM 1353 C C . ALA A 1 180 ? 3.144 2.070 -9.048 1.00 96.12 180 ALA A C 1
ATOM 1355 O O . ALA A 1 180 ? 4.369 2.156 -9.005 1.00 96.12 180 ALA A O 1
ATOM 1356 N N . ARG A 1 181 ? 2.377 3.125 -9.352 1.00 94.50 181 ARG A N 1
ATOM 1357 C CA . ARG A 1 181 ? 2.929 4.454 -9.630 1.00 94.50 181 ARG A CA 1
ATOM 1358 C C . ARG A 1 181 ? 3.738 4.982 -8.447 1.00 94.50 181 ARG A C 1
ATOM 1360 O O . ARG A 1 181 ? 4.842 5.476 -8.657 1.00 94.50 181 ARG A O 1
ATOM 1367 N N . GLY A 1 182 ? 3.212 4.883 -7.226 1.00 92.50 182 GLY A N 1
ATOM 1368 C CA . GLY A 1 182 ? 3.913 5.308 -6.014 1.00 92.50 182 GLY A CA 1
ATOM 1369 C C . GLY A 1 182 ? 5.251 4.589 -5.827 1.00 92.50 182 GLY A C 1
ATOM 1370 O O . GLY A 1 182 ? 6.257 5.237 -5.536 1.00 92.50 182 GLY A O 1
ATOM 1371 N N . TRP A 1 183 ? 5.282 3.274 -6.048 1.00 93.94 183 TRP A N 1
ATOM 1372 C CA . TRP A 1 183 ? 6.495 2.462 -5.924 1.00 93.94 183 TRP A CA 1
ATOM 1373 C C . TRP A 1 183 ? 7.490 2.718 -7.063 1.00 93.94 183 TRP A C 1
ATOM 1375 O O . TRP A 1 183 ? 8.677 2.922 -6.823 1.00 93.94 183 TRP A O 1
ATOM 1385 N N . ILE A 1 184 ? 7.016 2.817 -8.306 1.00 92.94 184 ILE A N 1
ATOM 1386 C CA . ILE A 1 184 ? 7.863 3.141 -9.462 1.00 92.94 184 ILE A CA 1
ATOM 1387 C C . ILE A 1 184 ? 8.530 4.501 -9.282 1.00 92.94 184 ILE A C 1
ATOM 1389 O O . ILE A 1 184 ? 9.727 4.624 -9.517 1.00 92.94 184 ILE A O 1
ATOM 1393 N N . LEU A 1 185 ? 7.786 5.526 -8.856 1.00 89.25 185 LEU A N 1
ATOM 1394 C CA . LEU A 1 185 ? 8.350 6.860 -8.641 1.00 89.25 185 LEU A CA 1
ATOM 1395 C C . LEU A 1 185 ? 9.353 6.885 -7.483 1.00 89.25 185 LEU A C 1
ATOM 1397 O O . LEU A 1 185 ? 10.342 7.611 -7.556 1.00 89.25 185 LEU A O 1
ATOM 1401 N N . ARG A 1 186 ? 9.130 6.078 -6.440 1.00 86.00 186 ARG A N 1
ATOM 1402 C CA . ARG A 1 186 ? 10.052 5.925 -5.307 1.00 86.00 186 ARG A CA 1
ATOM 1403 C C . ARG A 1 186 ? 11.366 5.245 -5.710 1.00 86.00 186 ARG A C 1
ATOM 1405 O O . ARG A 1 186 ? 12.407 5.613 -5.183 1.00 86.00 186 ARG A O 1
ATOM 1412 N N . ALA A 1 187 ? 11.334 4.330 -6.677 1.00 86.00 187 ALA A N 1
ATOM 1413 C CA . ALA A 1 187 ? 12.528 3.675 -7.214 1.00 86.00 187 ALA A CA 1
ATOM 1414 C C . ALA A 1 187 ? 13.457 4.611 -8.011 1.00 86.00 187 ALA A C 1
ATOM 1416 O O . ALA A 1 187 ? 14.558 4.210 -8.386 1.00 86.00 187 ALA A O 1
ATOM 1417 N N . ILE A 1 188 ? 13.030 5.845 -8.308 1.00 81.75 188 ILE A N 1
ATOM 1418 C CA . ILE A 1 188 ? 13.826 6.818 -9.059 1.00 81.75 188 ILE A CA 1
ATOM 1419 C C . ILE A 1 188 ? 14.615 7.686 -8.060 1.00 81.75 188 ILE A C 1
ATOM 1421 O O . ILE A 1 188 ? 13.996 8.519 -7.390 1.00 81.75 188 ILE A O 1
ATOM 1425 N N . PRO A 1 189 ? 15.964 7.587 -8.005 1.00 66.69 189 PRO A N 1
ATOM 1426 C CA . PRO A 1 189 ? 16.803 8.189 -6.951 1.00 66.69 189 PRO A CA 1
ATOM 1427 C C . PRO A 1 189 ? 16.671 9.710 -6.750 1.00 66.69 189 PRO A C 1
ATOM 1429 O O . PRO A 1 189 ? 17.113 10.228 -5.734 1.00 66.69 189 PRO A O 1
ATOM 1432 N N . TYR A 1 190 ? 16.064 10.428 -7.704 1.00 58.47 190 TYR A N 1
ATOM 1433 C CA . TYR A 1 190 ? 15.913 11.891 -7.692 1.00 58.47 190 TYR A CA 1
ATOM 1434 C C . TYR A 1 190 ? 14.458 12.380 -7.632 1.00 58.47 190 TYR A C 1
ATOM 1436 O O . TYR A 1 190 ? 14.221 13.564 -7.415 1.00 58.47 190 TYR A O 1
ATOM 1444 N N . VAL A 1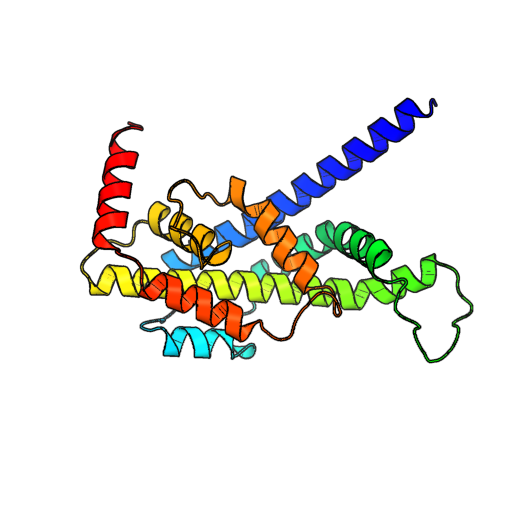 191 ? 13.475 11.495 -7.836 1.00 58.28 191 VAL A N 1
ATOM 1445 C CA . VAL A 1 191 ? 12.047 11.816 -7.616 1.00 58.28 191 VAL A CA 1
ATOM 1446 C C . VAL A 1 191 ? 11.683 11.590 -6.146 1.00 58.28 191 VAL A C 1
ATOM 1448 O O . VAL A 1 191 ? 10.715 12.151 -5.628 1.00 58.28 191 VAL A O 1
ATOM 1451 N N . TRP A 1 192 ? 12.468 10.769 -5.452 1.00 56.09 192 TRP A N 1
ATOM 1452 C CA . TRP A 1 192 ? 12.223 10.419 -4.069 1.00 56.09 192 TRP A CA 1
ATOM 1453 C C . TRP A 1 192 ? 12.732 11.494 -3.101 1.00 56.09 192 TRP A C 1
ATOM 1455 O O . TRP A 1 192 ? 13.925 11.750 -2.981 1.00 56.09 192 TRP A O 1
ATOM 1465 N N . HIS A 1 193 ? 11.799 12.116 -2.376 1.00 52.91 193 HIS A N 1
ATOM 1466 C CA . HIS A 1 193 ? 12.111 12.989 -1.246 1.00 52.91 193 HIS A CA 1
ATOM 1467 C C . HIS A 1 193 ? 12.417 12.181 0.033 1.00 52.91 193 HIS A C 1
ATOM 1469 O O . HIS A 1 193 ? 11.678 11.226 0.312 1.00 52.91 193 HIS A O 1
ATOM 1475 N N . PRO A 1 194 ? 13.361 12.644 0.883 1.00 57.94 194 PRO A N 1
ATOM 1476 C CA . PRO A 1 194 ? 13.785 12.016 2.150 1.00 57.94 194 PRO A CA 1
ATOM 1477 C C . PRO A 1 194 ? 12.729 12.021 3.280 1.00 57.94 194 PRO A C 1
ATOM 1479 O O . PRO A 1 194 ? 13.052 11.957 4.456 1.00 57.94 194 PRO A O 1
ATOM 1482 N N . ASN A 1 195 ? 11.437 12.079 2.953 1.00 72.69 195 ASN A N 1
ATOM 1483 C CA . ASN A 1 195 ? 10.335 12.133 3.918 1.00 72.69 195 ASN A CA 1
ATOM 1484 C C . ASN A 1 195 ? 9.550 10.805 3.984 1.00 72.69 195 ASN A C 1
ATOM 1486 O O . ASN A 1 195 ? 8.336 10.829 4.187 1.00 72.69 195 ASN A O 1
ATOM 1490 N N . ALA A 1 196 ? 10.193 9.653 3.748 1.00 77.81 196 ALA A N 1
ATOM 1491 C CA . ALA A 1 196 ? 9.524 8.348 3.823 1.00 77.81 196 ALA A CA 1
ATOM 1492 C C . ALA A 1 196 ? 8.948 8.089 5.218 1.00 77.81 196 ALA A C 1
ATOM 1494 O O . ALA A 1 196 ? 7.745 7.883 5.329 1.00 77.81 196 ALA A O 1
ATOM 1495 N N . GLU A 1 197 ? 9.757 8.284 6.256 1.00 83.75 197 GLU A N 1
ATOM 1496 C CA . GLU A 1 197 ? 9.338 8.191 7.656 1.00 83.75 197 GLU A CA 1
ATOM 1497 C C . GLU A 1 197 ? 8.157 9.120 7.973 1.00 83.75 197 GLU A C 1
ATOM 1499 O O . GLU A 1 197 ? 7.152 8.690 8.529 1.00 83.75 197 GLU A O 1
ATOM 1504 N N . LYS A 1 198 ? 8.196 10.383 7.519 1.00 88.88 198 LYS A N 1
ATOM 1505 C CA . LYS A 1 198 ? 7.070 11.319 7.705 1.00 88.88 198 LYS A CA 1
ATOM 1506 C C . LYS A 1 198 ? 5.788 10.847 7.016 1.00 88.88 198 LYS A C 1
ATOM 1508 O O . LYS A 1 198 ? 4.700 11.135 7.509 1.00 88.88 198 LYS A O 1
ATOM 1513 N N . ARG A 1 199 ? 5.879 10.174 5.863 1.00 88.75 199 ARG A N 1
ATOM 1514 C CA . ARG A 1 199 ? 4.702 9.594 5.192 1.00 88.75 199 ARG A CA 1
ATOM 1515 C C . ARG A 1 199 ? 4.163 8.402 5.975 1.00 88.75 199 ARG A C 1
ATOM 1517 O O . ARG A 1 199 ? 2.956 8.351 6.190 1.00 88.75 199 ARG A O 1
ATOM 1524 N N . SER A 1 200 ? 5.040 7.514 6.434 1.00 92.19 200 SER A N 1
ATOM 1525 C CA . SER A 1 200 ? 4.682 6.376 7.281 1.00 92.19 200 SER A CA 1
ATOM 1526 C C . SER A 1 200 ? 4.008 6.843 8.572 1.00 92.19 200 SER A C 1
ATOM 1528 O O . SER A 1 200 ? 2.896 6.422 8.873 1.00 92.19 200 SER A O 1
ATOM 1530 N N . ALA A 1 201 ? 4.593 7.825 9.262 1.00 94.62 201 ALA A N 1
ATOM 1531 C CA . ALA A 1 201 ? 4.026 8.429 10.466 1.00 94.62 201 ALA A CA 1
ATOM 1532 C C . ALA A 1 201 ? 2.642 9.053 10.221 1.00 94.62 201 ALA A C 1
ATOM 1534 O O . ALA A 1 201 ? 1.747 8.914 11.050 1.00 94.62 201 ALA A O 1
ATOM 1535 N N . ARG A 1 202 ? 2.419 9.702 9.067 1.00 95.50 202 ARG A N 1
ATOM 1536 C CA . ARG A 1 202 ? 1.087 10.221 8.699 1.00 95.50 202 ARG A CA 1
ATOM 1537 C C . ARG A 1 202 ? 0.060 9.108 8.510 1.00 95.50 202 ARG A C 1
ATOM 1539 O O . ARG A 1 202 ? -1.077 9.287 8.924 1.00 95.50 202 ARG A O 1
ATOM 1546 N N . ARG A 1 203 ? 0.440 7.989 7.889 1.00 96.81 203 ARG A N 1
ATOM 1547 C CA . ARG A 1 203 ? -0.444 6.829 7.682 1.00 96.81 203 ARG A CA 1
ATOM 1548 C C . ARG A 1 203 ? -0.771 6.133 8.998 1.00 96.81 203 ARG A C 1
ATOM 1550 O O . ARG A 1 203 ? -1.934 5.851 9.247 1.00 96.81 203 ARG A O 1
ATOM 1557 N N . ILE A 1 204 ? 0.231 5.938 9.853 1.00 97.81 204 ILE A N 1
ATOM 1558 C CA . ILE A 1 204 ? 0.056 5.400 11.206 1.00 97.81 204 ILE A CA 1
ATOM 1559 C C . ILE A 1 204 ? -0.905 6.289 11.999 1.00 97.81 204 ILE A C 1
ATOM 1561 O O . ILE A 1 204 ? -1.928 5.810 12.478 1.00 97.81 204 ILE A O 1
ATOM 1565 N N . LYS A 1 205 ? -0.638 7.601 12.045 1.00 97.44 205 LYS A N 1
ATOM 1566 C CA . LYS A 1 205 ? -1.511 8.561 12.725 1.00 97.44 205 LYS A CA 1
ATOM 1567 C C . LYS A 1 205 ? -2.937 8.525 12.174 1.00 97.44 205 LYS A C 1
ATOM 1569 O O . LYS A 1 205 ? -3.881 8.566 12.950 1.00 97.44 205 LYS A O 1
ATOM 1574 N N . ALA A 1 206 ? -3.096 8.435 10.853 1.00 97.62 206 ALA A N 1
ATOM 1575 C CA . ALA A 1 206 ? -4.411 8.341 10.233 1.00 97.62 206 ALA A CA 1
ATOM 1576 C C . ALA A 1 206 ? -5.188 7.114 10.737 1.00 97.62 206 ALA A C 1
ATOM 1578 O O . ALA A 1 206 ? -6.353 7.274 11.088 1.00 97.62 206 ALA A O 1
ATOM 1579 N N . ILE A 1 207 ? -4.538 5.945 10.857 1.00 97.56 207 ILE A N 1
ATOM 1580 C CA . ILE A 1 207 ? -5.130 4.729 11.448 1.00 97.56 207 ILE A CA 1
ATOM 1581 C C . ILE A 1 207 ? -5.527 4.948 12.911 1.00 97.56 207 ILE A C 1
ATOM 1583 O O . ILE A 1 207 ? -6.623 4.561 13.308 1.00 97.56 207 ILE A O 1
ATOM 1587 N N . GLU A 1 208 ? -4.672 5.579 13.717 1.00 96.56 208 GLU A N 1
ATOM 1588 C CA . GLU A 1 208 ? -4.965 5.821 15.138 1.00 96.56 208 GLU A CA 1
ATOM 1589 C C . GLU A 1 208 ? -6.168 6.737 15.364 1.00 96.56 208 GLU A C 1
ATOM 1591 O O . GLU A 1 208 ? -6.868 6.595 16.366 1.00 96.56 208 GLU A O 1
ATOM 1596 N N . THR A 1 209 ? -6.400 7.668 14.439 1.00 96.31 209 THR A N 1
ATOM 1597 C CA . THR A 1 209 ? -7.495 8.642 14.509 1.00 96.31 209 THR A CA 1
ATOM 1598 C C . THR A 1 209 ? -8.809 8.152 13.900 1.00 96.31 209 THR A C 1
ATOM 1600 O O . THR A 1 209 ? -9.773 8.913 13.869 1.00 96.31 209 THR A O 1
ATOM 1603 N N . LEU A 1 210 ? -8.865 6.918 13.386 1.00 96.69 210 LEU A N 1
ATOM 1604 C CA . LEU A 1 210 ? -10.089 6.377 12.798 1.00 96.69 210 LEU A CA 1
ATOM 1605 C C . LEU A 1 210 ? -11.167 6.146 13.860 1.00 96.69 210 LEU A C 1
ATOM 1607 O O . LEU A 1 210 ? -10.922 5.503 14.881 1.00 96.69 210 LEU A O 1
ATOM 1611 N N . ASP A 1 211 ? -12.393 6.570 13.557 1.00 96.50 211 ASP A N 1
ATOM 1612 C CA . ASP A 1 211 ? -13.579 6.117 14.281 1.00 96.50 211 ASP A CA 1
ATOM 1613 C C . ASP A 1 211 ? -13.954 4.707 13.804 1.00 96.50 211 ASP A C 1
ATOM 1615 O O . ASP A 1 211 ? -14.723 4.506 12.860 1.00 96.50 211 ASP A O 1
ATOM 1619 N N . LEU A 1 212 ? -13.334 3.710 14.433 1.00 96.50 212 LEU A N 1
ATOM 1620 C CA . LEU A 1 212 ? -13.494 2.309 14.050 1.00 96.50 212 LEU A CA 1
ATOM 1621 C C . LEU A 1 212 ? -14.919 1.798 14.270 1.00 96.50 212 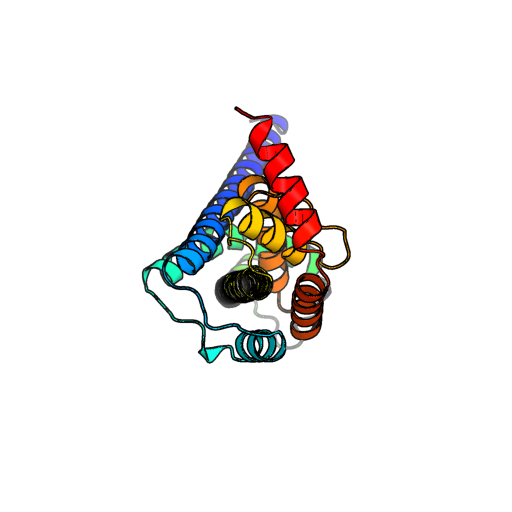LEU A C 1
ATOM 1623 O O . LEU A 1 212 ? -15.367 0.946 13.508 1.00 96.50 212 LEU A O 1
ATOM 1627 N N . ALA A 1 213 ? -15.638 2.317 15.268 1.00 95.94 213 ALA A N 1
ATOM 1628 C CA . ALA A 1 213 ? -17.013 1.908 15.536 1.00 95.94 213 ALA A CA 1
ATOM 1629 C C . ALA A 1 213 ? -17.945 2.369 14.408 1.00 95.94 213 ALA A C 1
ATOM 1631 O O . ALA A 1 213 ? -18.691 1.555 13.855 1.00 95.94 213 ALA A O 1
ATOM 1632 N N . LEU A 1 214 ? -17.835 3.639 14.006 1.00 95.81 214 LEU A N 1
ATOM 1633 C CA . LEU A 1 214 ? -18.613 4.201 12.903 1.00 95.81 214 LEU A CA 1
ATOM 1634 C C . LEU A 1 214 ? -18.301 3.516 11.564 1.00 95.81 214 LEU A C 1
ATOM 1636 O O . LEU A 1 214 ? -19.214 3.167 10.808 1.00 95.81 214 LEU A O 1
ATOM 1640 N N . LEU A 1 215 ? -17.017 3.293 11.267 1.00 96.12 215 LEU A N 1
ATOM 1641 C CA . LEU A 1 215 ? -16.596 2.643 10.022 1.00 96.12 215 LEU A CA 1
ATOM 1642 C C . LEU A 1 215 ? -17.072 1.187 9.959 1.00 96.12 215 LEU A C 1
ATOM 1644 O O . LEU A 1 215 ? -17.546 0.740 8.916 1.00 96.12 215 LEU A O 1
ATOM 1648 N N . HIS A 1 216 ? -17.014 0.463 11.080 1.00 95.88 216 HIS A N 1
ATOM 1649 C CA . HIS A 1 216 ? -17.498 -0.916 11.164 1.00 95.88 216 HIS A CA 1
ATOM 1650 C C . HIS A 1 216 ? -19.017 -1.016 11.002 1.00 95.88 216 HIS A C 1
ATOM 1652 O O . HIS A 1 216 ? -19.512 -1.924 10.332 1.00 95.88 216 HIS A O 1
ATOM 1658 N N . GLN A 1 217 ? -19.769 -0.071 11.575 1.00 95.19 217 GLN A N 1
ATOM 1659 C CA . GLN A 1 217 ? -21.218 0.014 11.387 1.00 95.19 217 GLN A CA 1
ATOM 1660 C C . GLN A 1 217 ? -21.573 0.283 9.920 1.00 95.19 217 GLN A C 1
ATOM 1662 O O . GLN A 1 217 ? -22.408 -0.422 9.354 1.00 95.19 217 GLN A O 1
ATOM 1667 N N . THR A 1 218 ? -20.902 1.256 9.299 1.00 94.88 218 THR A N 1
ATOM 1668 C CA . THR A 1 218 ? -21.099 1.602 7.882 1.00 94.88 218 THR A CA 1
ATOM 1669 C C . THR A 1 218 ? -20.805 0.410 6.971 1.00 94.88 218 THR A C 1
ATOM 1671 O O . THR A 1 218 ? -21.603 0.094 6.095 1.00 94.88 218 THR A O 1
ATOM 1674 N N . TRP A 1 219 ? -19.706 -0.307 7.222 1.00 94.69 219 TRP A N 1
ATOM 1675 C CA . TRP A 1 219 ? -19.322 -1.500 6.464 1.00 94.69 219 TRP A CA 1
ATOM 1676 C C . TRP A 1 219 ? -20.355 -2.628 6.537 1.00 94.69 219 TRP A C 1
ATOM 1678 O O . TRP A 1 219 ? -20.668 -3.279 5.540 1.00 94.69 219 TRP A O 1
ATOM 1688 N N . ARG A 1 220 ? -20.914 -2.870 7.726 1.00 92.81 220 ARG A N 1
ATOM 1689 C CA . ARG A 1 220 ? -21.978 -3.867 7.881 1.00 92.81 220 ARG A CA 1
ATOM 1690 C C . ARG A 1 220 ? -23.245 -3.455 7.147 1.00 92.81 220 ARG A C 1
ATOM 1692 O O . ARG A 1 220 ? -23.882 -4.311 6.547 1.00 92.81 220 ARG A O 1
ATOM 1699 N N . ALA A 1 221 ? -23.591 -2.170 7.173 1.00 91.19 221 ALA A N 1
ATOM 1700 C CA . ALA A 1 221 ? -24.758 -1.664 6.462 1.00 91.19 221 ALA A CA 1
ATOM 1701 C C . ALA A 1 221 ? -24.618 -1.817 4.938 1.00 91.19 221 ALA A C 1
ATOM 1703 O O . ALA A 1 221 ? -25.581 -2.219 4.295 1.00 91.19 221 ALA A O 1
ATOM 1704 N N . SER A 1 222 ? -23.433 -1.568 4.367 1.00 88.31 222 SER A N 1
ATOM 1705 C CA . SER A 1 222 ? -23.204 -1.752 2.926 1.00 88.31 222 SER A CA 1
ATOM 1706 C C . SER A 1 222 ? -23.187 -3.225 2.513 1.00 88.31 222 SER A C 1
ATOM 1708 O O . SER A 1 222 ? -23.770 -3.579 1.497 1.00 88.31 222 SER A O 1
ATOM 1710 N N . THR A 1 223 ? -22.603 -4.105 3.331 1.00 80.75 223 THR A N 1
ATOM 1711 C CA . THR A 1 223 ? -22.532 -5.547 3.022 1.00 80.75 223 THR A CA 1
ATOM 1712 C C . THR A 1 223 ? -23.910 -6.222 3.031 1.00 80.75 223 THR A C 1
ATOM 1714 O O . THR A 1 223 ? -24.114 -7.212 2.338 1.00 80.75 223 THR A O 1
ATOM 1717 N N . VAL A 1 224 ? -24.870 -5.696 3.799 1.00 70.44 224 VAL A N 1
ATOM 1718 C CA . VAL A 1 224 ? -26.245 -6.228 3.866 1.00 70.44 224 VAL A CA 1
ATOM 1719 C C . VAL A 1 224 ? -27.072 -5.882 2.619 1.00 70.44 224 VAL A C 1
ATOM 1721 O O . VAL A 1 224 ? -28.057 -6.558 2.354 1.00 70.44 224 VAL A O 1
ATOM 1724 N N . ILE A 1 225 ? -26.688 -4.859 1.849 1.00 61.56 225 ILE A N 1
ATOM 1725 C CA . ILE A 1 225 ? -27.444 -4.395 0.671 1.00 61.56 225 ILE A CA 1
ATOM 1726 C C . ILE A 1 225 ? -27.058 -5.167 -0.607 1.00 61.56 225 ILE A C 1
ATOM 1728 O O . ILE A 1 225 ? -27.846 -5.213 -1.547 1.00 61.56 225 ILE A O 1
ATOM 1732 N N . ASP A 1 226 ? -25.888 -5.811 -0.627 1.00 51.12 226 ASP A N 1
ATOM 1733 C CA . ASP A 1 226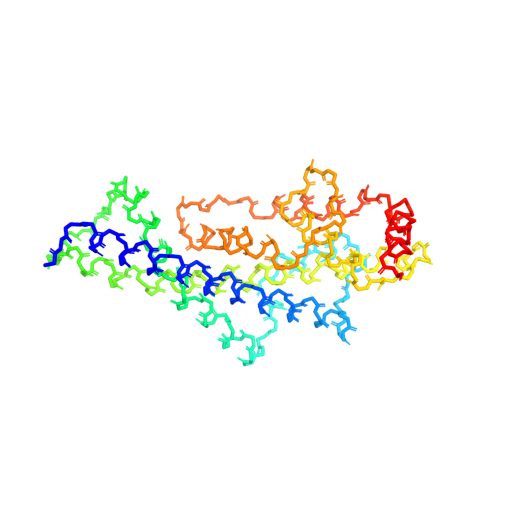 ? -25.368 -6.572 -1.777 1.00 51.12 226 ASP A CA 1
ATOM 1734 C C . ASP A 1 226 ? -25.739 -8.080 -1.761 1.00 51.12 226 ASP A C 1
ATOM 1736 O O . ASP A 1 226 ? -25.165 -8.861 -2.528 1.00 51.12 226 ASP A O 1
ATOM 1740 N N . ILE A 1 227 ? -26.679 -8.507 -0.902 1.00 46.84 227 ILE A N 1
ATOM 1741 C CA . ILE A 1 227 ? -27.252 -9.875 -0.859 1.00 46.84 227 ILE A CA 1
ATOM 1742 C C . ILE A 1 227 ? -28.694 -9.836 -1.365 1.00 46.84 227 ILE A C 1
ATOM 1744 O O . ILE A 1 227 ? -29.037 -10.697 -2.208 1.00 46.84 227 ILE A O 1
#

Sequence (227 aa):
MSVEDRLVGIRDALNGRRDQVRDRTQELVDAALDRIFAEPLDVPDAGTALRLLSDDRLIEDSEDVGARMARFAMVSLPVALSVWRRVGPSLRLAGRVTPGGRGVRLALAAVPMTTGLISSARHGVHELQVLASLLVARLRAVGLPADRGLVRALVLSVYLNPSRTPDLDTRVANSSSALARGWILRAIPYVWHPNAEKRSARRIKAIETLDLALLHQTWRASTVIDI